Protein AF-G4YY29-F1 (afdb_monomer_lite)

Foldseek 3Di:
DDDDDDDDPPPDDPCLQQDKWKFWKKKFFQVCVVVVVVCLVVPADDCLVVVNQFADQKDADPVDNRMIMGGRGTDDPPPPDPPDDDPVRVVCCVVGVIDIDMAIAGPHHNQDPVSQVVRCVRGNTDDDPCVVVSNPDPPQDPVNVVLVVVQVVVFVVQQVVQVVVCVVPPAPGRKDFDADPVPSHTPFMLDDPPVCCVVCVVVVVCHRVNSRVVSNVVVVVVVVVVVVVVVVVVVD

Organism: Phytophthora sojae (strain P6497) (NCBI:txid1094619)

pLDDT: mean 80.77, std 14.1, range [38.72, 95.75]

Structure (mmCIF, N/CA/C/O backbone):
data_AF-G4YY29-F1
#
_entry.id   AF-G4YY29-F1
#
loop_
_atom_site.group_PDB
_atom_site.id
_atom_site.type_symbol
_atom_site.label_atom_id
_atom_site.label_alt_id
_atom_site.label_comp_id
_atom_site.label_asym_id
_atom_site.label_entity_id
_atom_site.label_seq_id
_atom_site.pdbx_PDB_ins_code
_atom_site.Cartn_x
_atom_site.Cartn_y
_atom_site.Cartn_z
_atom_site.occupancy
_atom_site.B_iso_or_equiv
_atom_site.auth_seq_id
_atom_site.auth_comp_id
_atom_site.auth_asym_id
_atom_site.auth_atom_id
_atom_site.pdbx_PDB_model_num
ATOM 1 N N . MET A 1 1 ? 29.258 0.927 -17.916 1.00 57.09 1 MET A N 1
ATOM 2 C CA . MET A 1 1 ? 28.002 1.604 -17.550 1.00 57.09 1 MET A CA 1
ATOM 3 C C . MET A 1 1 ? 28.119 1.935 -16.079 1.00 57.09 1 MET A C 1
ATOM 5 O O . MET A 1 1 ? 28.263 1.011 -15.290 1.00 57.09 1 MET A O 1
ATOM 9 N N . GLU A 1 2 ? 28.206 3.215 -15.745 1.00 60.50 2 GLU A N 1
ATOM 10 C CA . GLU A 1 2 ? 28.201 3.683 -14.359 1.00 60.50 2 GLU A CA 1
ATOM 11 C C . GLU A 1 2 ? 26.740 3.947 -13.986 1.00 60.50 2 GLU A C 1
ATOM 13 O O . GLU A 1 2 ? 26.031 4.618 -14.738 1.00 60.50 2 GLU A O 1
ATOM 18 N N . LEU A 1 3 ? 26.256 3.324 -12.910 1.00 55.25 3 LEU A N 1
ATOM 19 C CA . LEU A 1 3 ? 24.894 3.540 -12.432 1.00 55.25 3 LEU A CA 1
ATOM 20 C C . LEU A 1 3 ? 24.889 4.842 -11.638 1.00 55.25 3 LEU A C 1
ATOM 22 O O . LEU A 1 3 ? 25.489 4.913 -10.570 1.00 55.25 3 LEU A O 1
ATOM 26 N N . VAL A 1 4 ? 24.231 5.862 -12.177 1.00 68.44 4 VAL A N 1
ATOM 27 C CA . VAL A 1 4 ? 23.980 7.106 -11.453 1.00 68.44 4 VAL A CA 1
ATOM 28 C C . VAL A 1 4 ? 22.597 6.997 -10.835 1.00 68.44 4 VAL A C 1
ATOM 30 O O . VAL A 1 4 ? 21.606 6.826 -11.546 1.00 68.44 4 VAL A O 1
ATOM 33 N N . GLU A 1 5 ? 22.537 7.064 -9.511 1.00 61.50 5 GLU A N 1
ATOM 34 C CA . GLU A 1 5 ? 21.276 7.140 -8.788 1.00 61.50 5 GLU A CA 1
ATOM 35 C C . GLU A 1 5 ? 20.600 8.481 -9.097 1.00 61.50 5 GLU A C 1
ATOM 37 O O . GLU A 1 5 ? 21.155 9.551 -8.844 1.00 61.50 5 GLU A O 1
ATOM 42 N N . VAL A 1 6 ? 19.402 8.424 -9.678 1.00 64.56 6 VAL A N 1
ATOM 43 C CA . VAL A 1 6 ? 18.554 9.601 -9.873 1.00 64.56 6 VAL A CA 1
ATOM 44 C C . VAL A 1 6 ? 17.599 9.660 -8.689 1.00 64.56 6 VAL A C 1
ATOM 46 O O . VAL A 1 6 ? 16.556 9.011 -8.690 1.00 64.56 6 VAL A O 1
ATOM 49 N N . VAL A 1 7 ? 17.985 10.409 -7.658 1.00 55.12 7 VAL A N 1
ATOM 50 C CA . VAL A 1 7 ? 17.137 10.642 -6.485 1.00 55.12 7 VAL A CA 1
ATOM 51 C C . VAL A 1 7 ? 16.054 11.652 -6.866 1.00 55.12 7 VAL A C 1
ATOM 53 O O . VAL A 1 7 ? 16.346 12.690 -7.466 1.00 55.12 7 VAL A O 1
ATOM 56 N N . ALA A 1 8 ? 14.794 11.345 -6.551 1.00 52.31 8 ALA A N 1
ATOM 57 C CA . ALA A 1 8 ? 13.707 12.307 -6.705 1.00 52.31 8 ALA A CA 1
ATOM 58 C C . ALA A 1 8 ? 13.984 13.552 -5.835 1.00 52.31 8 ALA A C 1
ATOM 60 O O . ALA A 1 8 ? 14.551 13.409 -4.751 1.00 52.31 8 ALA A O 1
ATOM 61 N N . PRO A 1 9 ? 13.593 14.765 -6.265 1.00 51.91 9 PRO A N 1
ATOM 62 C CA . PRO A 1 9 ? 13.712 15.947 -5.419 1.00 51.91 9 PRO A CA 1
ATOM 63 C C . PRO A 1 9 ? 13.011 15.702 -4.077 1.00 51.91 9 PRO A C 1
ATOM 65 O O . PRO A 1 9 ? 11.867 15.255 -4.055 1.00 51.91 9 PRO A O 1
ATOM 68 N N . GLU A 1 10 ? 13.676 16.010 -2.961 1.00 54.38 10 GLU A N 1
ATOM 69 C CA . GLU A 1 10 ? 13.134 15.840 -1.600 1.00 54.38 10 GLU A CA 1
ATOM 70 C C . GLU A 1 10 ? 11.946 16.770 -1.276 1.00 54.38 10 GLU A C 1
ATOM 72 O O . GLU A 1 10 ? 11.431 16.759 -0.156 1.00 54.38 10 GLU A O 1
ATOM 77 N N . GLU A 1 11 ? 11.488 17.582 -2.231 1.00 55.69 11 GLU A N 1
ATOM 78 C CA . GLU A 1 11 ? 10.296 18.412 -2.086 1.00 55.69 11 GLU A CA 1
ATOM 79 C C . GLU A 1 11 ? 9.045 17.525 -2.135 1.00 55.69 11 GLU A C 1
ATOM 81 O O . GLU A 1 11 ? 8.405 17.333 -3.167 1.00 55.69 11 GLU A O 1
ATOM 86 N N . PHE A 1 12 ? 8.708 16.941 -0.986 1.00 58.81 12 PHE A N 1
ATOM 87 C CA . PHE A 1 12 ? 7.431 16.271 -0.793 1.00 58.81 12 PHE A CA 1
ATOM 88 C C . PHE A 1 12 ? 6.302 17.295 -0.903 1.00 58.81 12 PHE A C 1
ATOM 90 O O . PHE A 1 12 ? 6.294 18.311 -0.207 1.00 58.81 12 PHE A O 1
ATOM 97 N N . ASP A 1 13 ? 5.325 16.985 -1.749 1.00 70.94 13 ASP A N 1
ATOM 98 C CA . ASP A 1 13 ? 4.076 17.726 -1.851 1.00 70.94 13 ASP A CA 1
ATOM 99 C C . ASP A 1 13 ? 3.394 17.816 -0.472 1.00 70.94 13 ASP A C 1
ATOM 101 O O . ASP A 1 13 ? 3.125 16.802 0.183 1.00 70.94 13 ASP A O 1
ATOM 105 N N . ALA A 1 14 ? 3.128 19.041 -0.013 1.00 72.00 14 ALA A N 1
ATOM 106 C CA . ALA A 1 14 ? 2.477 19.294 1.268 1.00 72.00 14 ALA A CA 1
ATOM 107 C C . ALA A 1 14 ? 1.081 18.651 1.335 1.00 72.00 14 ALA A C 1
ATOM 109 O O . ALA A 1 14 ? 0.669 18.195 2.404 1.00 72.00 14 ALA A O 1
ATOM 110 N N . GLU A 1 15 ? 0.380 18.546 0.202 1.00 77.88 15 GLU A N 1
ATOM 111 C CA . GLU A 1 15 ? -0.912 17.862 0.129 1.00 77.88 15 GLU A CA 1
ATOM 112 C C . GLU A 1 15 ? -0.754 16.351 0.344 1.00 77.88 15 GLU A C 1
ATOM 114 O O . GLU A 1 15 ? -1.555 15.734 1.052 1.00 77.88 15 GLU A O 1
ATOM 119 N N . ALA A 1 16 ? 0.324 15.753 -0.172 1.00 79.00 16 ALA A N 1
ATOM 120 C CA . ALA A 1 16 ? 0.621 14.338 0.029 1.00 79.00 16 ALA A CA 1
ATOM 121 C C . ALA A 1 16 ? 0.923 14.005 1.501 1.00 79.00 16 ALA A C 1
ATOM 123 O O . ALA A 1 16 ? 0.529 12.939 1.982 1.00 79.00 16 ALA A O 1
ATOM 124 N N . LEU A 1 17 ? 1.573 14.915 2.237 1.00 80.06 17 LEU A N 1
ATOM 125 C CA . LEU A 1 17 ? 1.862 14.749 3.669 1.00 80.06 17 LEU A CA 1
ATOM 126 C C . LEU A 1 17 ? 0.606 14.799 4.548 1.00 80.06 17 LEU A C 1
ATOM 128 O O . LEU A 1 17 ? 0.585 14.191 5.619 1.00 80.06 17 LEU A O 1
ATOM 132 N N . GLU A 1 18 ? -0.441 15.491 4.100 1.00 86.44 18 GLU A N 1
ATOM 133 C CA . GLU A 1 18 ? -1.722 15.591 4.806 1.00 86.44 18 GLU A CA 1
ATOM 134 C C . GLU A 1 18 ? -2.804 14.645 4.260 1.00 86.44 18 GLU A C 1
ATOM 136 O O . GLU A 1 18 ? -3.918 14.593 4.798 1.00 86.44 18 GLU A O 1
ATOM 141 N N . ALA A 1 19 ? -2.484 13.862 3.226 1.00 88.75 19 ALA A N 1
ATOM 142 C CA . ALA A 1 19 ? -3.408 12.929 2.601 1.00 88.75 19 ALA A CA 1
ATOM 143 C C . ALA A 1 19 ? -4.000 11.944 3.623 1.00 88.75 19 ALA A C 1
ATOM 145 O O . ALA A 1 19 ? -3.312 11.418 4.506 1.00 88.75 19 ALA A O 1
ATOM 146 N N . GLN A 1 20 ? -5.297 11.672 3.490 1.00 90.94 20 GLN A N 1
ATOM 147 C CA . GLN A 1 20 ? -6.005 10.699 4.318 1.00 90.94 20 GLN A CA 1
ATOM 148 C C . GLN A 1 20 ? -6.162 9.376 3.566 1.00 90.94 20 GLN A C 1
ATOM 150 O O . GLN A 1 20 ? -6.363 9.345 2.354 1.00 90.94 20 GLN A O 1
ATOM 155 N N . GLN A 1 21 ? -6.085 8.280 4.308 1.00 92.19 21 GLN A N 1
ATOM 156 C CA . GLN A 1 21 ? -6.430 6.941 3.870 1.00 92.19 21 GLN A CA 1
ATOM 157 C C . GLN A 1 21 ? -7.756 6.550 4.522 1.00 92.19 21 GLN A C 1
ATOM 159 O O . GLN A 1 21 ? -7.908 6.647 5.742 1.00 92.19 21 GLN A O 1
ATOM 164 N N . ARG A 1 22 ? -8.699 6.071 3.710 1.00 93.31 22 ARG A N 1
ATOM 165 C CA . ARG A 1 22 ? -9.958 5.517 4.203 1.00 93.31 22 ARG A CA 1
ATOM 166 C C . ARG A 1 22 ? -9.773 4.058 4.592 1.00 93.31 22 ARG A C 1
ATOM 168 O O . ARG A 1 22 ? -9.125 3.297 3.875 1.00 93.31 22 ARG A O 1
ATOM 175 N N . PHE A 1 23 ? -10.361 3.659 5.706 1.00 92.94 23 PHE A N 1
ATOM 176 C CA . PHE A 1 23 ? -10.321 2.300 6.227 1.00 92.94 23 PHE A CA 1
ATOM 177 C C . PHE A 1 23 ? -11.729 1.759 6.411 1.00 92.94 23 PHE A C 1
ATOM 179 O O . PHE A 1 23 ? -12.645 2.508 6.761 1.00 92.94 23 PHE A O 1
ATOM 186 N N . VAL A 1 24 ? -11.863 0.440 6.286 1.00 92.12 24 VAL A N 1
ATOM 187 C CA . VAL A 1 24 ? -12.949 -0.284 6.944 1.00 92.12 24 VAL A CA 1
ATOM 188 C C . VAL A 1 24 ? -12.720 -0.185 8.448 1.00 92.12 24 VAL A C 1
ATOM 190 O O . VAL A 1 24 ? -11.633 -0.494 8.952 1.00 92.12 24 VAL A O 1
ATOM 193 N N . ALA A 1 25 ? -13.741 0.271 9.161 1.00 93.44 25 ALA A N 1
ATOM 194 C CA . ALA A 1 25 ? -13.726 0.454 10.597 1.00 93.44 25 ALA A CA 1
ATOM 195 C C . ALA A 1 25 ? -14.812 -0.390 11.264 1.00 93.44 25 ALA A C 1
ATOM 197 O O . ALA A 1 25 ? -15.865 -0.656 10.690 1.00 93.44 25 ALA A O 1
ATOM 198 N N . LEU A 1 26 ? -14.542 -0.809 12.495 1.00 94.12 26 LEU A N 1
ATOM 199 C CA . LEU A 1 26 ? -15.476 -1.560 13.317 1.00 94.12 26 LEU A CA 1
ATOM 200 C C . LEU A 1 26 ? -15.827 -0.740 14.555 1.00 94.12 26 LEU A C 1
ATOM 202 O O . LEU A 1 26 ? -14.954 -0.464 15.381 1.00 94.12 26 LEU A O 1
ATOM 206 N N . GLU A 1 27 ? -17.096 -0.377 14.699 1.00 94.81 27 GLU A N 1
ATOM 207 C CA . GLU A 1 27 ? -17.640 0.277 15.887 1.00 94.81 27 GLU A CA 1
ATOM 208 C C . GLU A 1 27 ? -18.261 -0.758 16.815 1.00 94.81 27 GLU A C 1
ATOM 210 O O . GLU A 1 27 ? -19.152 -1.493 16.409 1.00 94.81 27 GLU A O 1
ATOM 215 N N . PHE A 1 28 ? -17.815 -0.834 18.067 1.00 95.19 28 PHE A N 1
ATOM 216 C CA . PHE A 1 28 ? -18.272 -1.884 18.979 1.00 95.19 28 PHE A CA 1
ATOM 217 C C . PHE A 1 28 ? -18.241 -1.458 20.454 1.00 95.19 28 PHE A C 1
ATOM 219 O O . PHE A 1 28 ? -17.488 -0.556 20.841 1.00 95.19 28 PHE A O 1
ATOM 226 N N . PRO A 1 29 ? -19.023 -2.115 21.331 1.00 95.19 29 PRO A N 1
ATOM 227 C CA . PRO A 1 29 ? -19.007 -1.843 22.763 1.00 95.19 29 PRO A CA 1
ATOM 228 C C . PRO A 1 29 ? -17.630 -2.081 23.400 1.00 95.19 29 PRO A C 1
ATOM 230 O O . PRO A 1 29 ? -17.025 -3.141 23.248 1.00 95.19 29 PRO A O 1
ATOM 233 N N . ALA A 1 30 ? -17.168 -1.147 24.234 1.00 93.38 30 ALA A N 1
ATOM 234 C CA . ALA A 1 30 ? -15.830 -1.153 24.830 1.00 93.38 30 ALA A CA 1
ATOM 235 C C . ALA A 1 30 ? -15.487 -2.428 25.625 1.00 93.38 30 ALA A C 1
ATOM 237 O O . ALA A 1 30 ? -14.316 -2.788 25.743 1.00 93.38 30 ALA A O 1
ATOM 238 N N . ARG A 1 31 ? -16.502 -3.157 26.117 1.00 92.88 31 ARG A N 1
ATOM 239 C CA . ARG A 1 31 ? -16.347 -4.468 26.773 1.00 92.88 31 ARG A CA 1
ATOM 240 C C . ARG A 1 31 ? -15.682 -5.527 25.884 1.00 92.88 31 ARG A C 1
ATOM 242 O O . ARG A 1 31 ? -15.088 -6.465 26.407 1.00 92.88 31 ARG A O 1
ATOM 249 N N . PHE A 1 32 ? -15.764 -5.378 24.563 1.00 92.56 32 PHE A N 1
ATOM 250 C CA . PHE A 1 32 ? -15.158 -6.293 23.598 1.00 92.56 32 PHE A CA 1
ATOM 251 C C . PHE A 1 32 ? -13.743 -5.883 23.167 1.00 92.56 32 PHE A C 1
ATOM 253 O O . PHE A 1 32 ? -13.115 -6.644 22.439 1.00 92.56 32 PHE A O 1
ATOM 260 N N . GLY A 1 33 ? -13.193 -4.762 23.6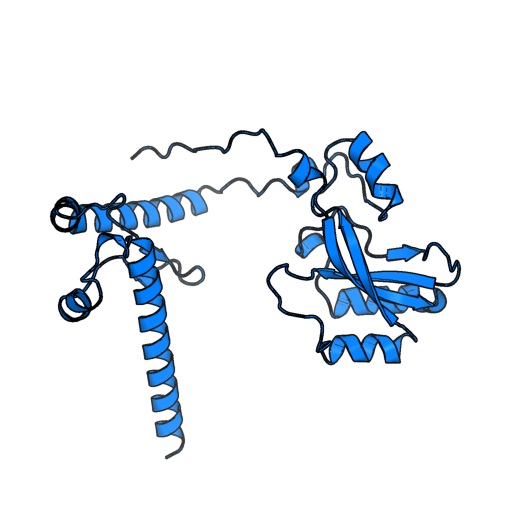61 1.00 92.19 33 GLY A N 1
ATOM 261 C CA . GLY A 1 33 ? -11.884 -4.213 23.262 1.00 92.19 33 GLY A CA 1
ATOM 262 C C . GLY A 1 33 ? -10.773 -5.249 23.111 1.00 92.19 33 GLY A C 1
ATOM 263 O O . GLY A 1 33 ? -10.219 -5.413 22.026 1.00 92.19 33 GLY A O 1
ATOM 264 N N . SER A 1 34 ? -10.484 -6.002 24.173 1.00 92.50 34 SER A N 1
ATOM 265 C CA . SER A 1 34 ? -9.414 -7.007 24.146 1.00 92.50 34 SER A CA 1
ATOM 266 C C . SER A 1 34 ? -9.713 -8.184 23.212 1.00 92.50 34 SER A C 1
ATOM 268 O O . SER A 1 34 ? -8.791 -8.737 22.617 1.00 92.50 34 SER A O 1
ATOM 270 N N . LYS A 1 35 ? -10.988 -8.576 23.069 1.00 93.44 35 LYS A N 1
ATOM 271 C CA . LYS A 1 35 ? -11.393 -9.675 22.179 1.00 93.44 35 LYS A CA 1
ATOM 272 C C . LYS A 1 35 ? -11.268 -9.271 20.712 1.00 93.44 35 LYS A C 1
ATOM 274 O O . LYS A 1 35 ? -10.696 -10.032 19.940 1.00 93.44 35 LYS A O 1
ATOM 279 N N . VAL A 1 36 ? -11.728 -8.067 20.367 1.00 93.19 36 VAL A N 1
ATOM 280 C CA . VAL A 1 36 ? -11.597 -7.504 19.018 1.00 93.19 36 VAL A CA 1
ATOM 281 C C . VAL A 1 36 ? -10.127 -7.365 18.653 1.00 93.19 36 VAL A C 1
ATOM 283 O O . VAL A 1 36 ? -9.722 -7.884 17.625 1.00 93.19 36 VAL A O 1
ATOM 286 N N . MET A 1 37 ? -9.295 -6.769 19.512 1.00 93.25 37 MET A N 1
ATOM 287 C CA . MET A 1 37 ? -7.859 -6.641 19.226 1.00 93.25 37 MET A CA 1
ATOM 288 C C . MET A 1 37 ? -7.183 -7.999 19.010 1.00 93.25 37 MET A C 1
ATOM 290 O O . MET A 1 37 ? -6.407 -8.144 18.072 1.00 93.25 37 MET A O 1
ATOM 294 N N . LYS A 1 38 ? -7.506 -9.008 19.831 1.00 93.38 38 LYS A N 1
ATOM 295 C CA . LYS A 1 38 ? -6.963 -10.363 19.663 1.00 93.38 38 LYS A CA 1
ATOM 296 C C . LYS A 1 38 ? -7.382 -10.988 18.330 1.00 93.38 38 LYS A C 1
ATOM 298 O O . LYS A 1 38 ? -6.552 -11.605 17.676 1.00 93.38 38 LYS A O 1
ATOM 303 N N . HIS A 1 39 ? -8.647 -10.837 17.945 1.00 92.50 39 HIS A N 1
ATOM 304 C CA . HIS A 1 39 ? -9.156 -11.362 16.682 1.00 92.50 39 HIS A CA 1
ATOM 305 C C . HIS A 1 39 ? -8.541 -10.627 15.486 1.00 92.50 39 HIS A C 1
ATOM 307 O O . HIS A 1 39 ? -8.009 -11.254 14.580 1.00 92.50 39 HIS A O 1
ATOM 313 N N . LEU A 1 40 ? -8.498 -9.296 15.539 1.00 91.19 40 LEU A N 1
ATOM 314 C CA . LEU A 1 40 ? -7.903 -8.463 14.503 1.00 91.19 40 LEU A CA 1
ATOM 315 C C . LEU A 1 40 ? -6.403 -8.725 14.301 1.00 91.19 40 LEU A C 1
ATOM 317 O O . LEU A 1 40 ? -5.908 -8.577 13.193 1.00 91.19 40 LEU A O 1
ATOM 321 N N . SER A 1 41 ? -5.665 -9.091 15.348 1.00 90.00 41 SER A N 1
ATOM 322 C CA . SER A 1 41 ? -4.259 -9.501 15.227 1.00 90.00 41 SER A CA 1
ATOM 323 C C . SER A 1 41 ? -4.072 -10.918 14.677 1.00 90.00 41 SER A C 1
ATOM 325 O O . SER A 1 41 ? -2.982 -11.227 14.216 1.00 90.00 41 SER A O 1
ATOM 327 N N . ALA A 1 42 ? -5.086 -11.783 14.766 1.00 89.38 42 ALA A N 1
ATOM 328 C CA . ALA A 1 42 ? -5.014 -13.165 14.288 1.00 89.38 42 ALA A CA 1
ATOM 329 C C . ALA A 1 42 ? -5.524 -13.322 12.847 1.00 89.38 42 ALA A C 1
ATOM 331 O O . ALA A 1 42 ? -5.004 -14.153 12.111 1.00 89.38 42 ALA A O 1
ATOM 332 N N . SER A 1 43 ? -6.535 -12.539 12.468 1.00 87.88 43 SER A N 1
ATOM 333 C CA . SER A 1 43 ? -7.247 -12.677 11.192 1.00 87.88 43 SER A CA 1
ATOM 334 C C . SER A 1 43 ? -6.921 -11.586 10.172 1.00 87.88 43 SER A C 1
ATOM 336 O O . SER A 1 43 ? -7.245 -11.744 9.005 1.00 87.88 43 SER A O 1
ATOM 338 N N . PHE A 1 44 ? -6.276 -10.488 10.577 1.00 87.75 44 PHE A N 1
ATOM 339 C CA . PHE A 1 44 ? -5.957 -9.377 9.678 1.00 87.75 44 PHE A CA 1
ATOM 340 C C . PHE A 1 44 ? -4.497 -8.962 9.824 1.00 87.75 44 PHE A C 1
ATOM 342 O O . PHE A 1 44 ? -3.933 -9.010 10.921 1.00 87.75 44 PHE A O 1
ATOM 349 N N . GLN A 1 45 ? -3.912 -8.479 8.726 1.00 86.69 45 GLN A N 1
ATOM 350 C CA . GLN A 1 45 ? -2.546 -7.964 8.735 1.00 86.69 45 GLN A CA 1
ATOM 351 C C . GLN A 1 45 ? -2.388 -6.803 9.739 1.00 86.69 45 GLN A C 1
ATOM 353 O O . GLN A 1 45 ? -3.286 -5.957 9.874 1.00 86.69 45 GLN A O 1
ATOM 358 N N . PRO A 1 46 ? -1.264 -6.741 10.473 1.00 88.19 46 PRO A N 1
ATOM 359 C CA . PRO A 1 46 ? -0.928 -5.601 11.314 1.00 88.19 46 PRO A CA 1
ATOM 360 C C . PRO A 1 46 ? -0.845 -4.297 10.513 1.00 88.19 46 PRO A C 1
ATOM 362 O O . PRO A 1 46 ? -0.345 -4.269 9.392 1.00 88.19 46 PRO A O 1
ATOM 365 N N . LEU A 1 47 ? -1.237 -3.177 11.131 1.00 88.88 47 LEU A N 1
ATOM 366 C CA . LEU A 1 47 ? -1.110 -1.853 10.505 1.00 88.88 47 LEU A CA 1
ATOM 367 C C . LEU A 1 47 ? 0.338 -1.522 10.123 1.00 88.88 47 LEU A C 1
ATOM 369 O O . LEU A 1 47 ? 0.556 -0.823 9.145 1.00 88.88 47 LEU A O 1
ATOM 373 N N . THR A 1 48 ? 1.319 -2.041 10.861 1.00 87.06 48 THR A N 1
ATOM 374 C CA . THR A 1 48 ? 2.746 -1.878 10.560 1.00 87.06 48 THR A CA 1
ATOM 375 C C . THR A 1 48 ? 3.139 -2.518 9.231 1.00 87.06 48 THR A C 1
ATOM 377 O O . THR A 1 48 ? 3.855 -1.893 8.461 1.00 87.06 48 THR A O 1
ATOM 380 N N . GLU A 1 49 ? 2.642 -3.722 8.938 1.00 84.44 49 GLU A N 1
ATOM 381 C CA . GLU A 1 49 ? 2.917 -4.431 7.676 1.00 84.44 49 GLU A CA 1
ATOM 382 C C . GLU A 1 49 ? 2.193 -3.785 6.491 1.00 84.44 49 GLU A C 1
ATOM 384 O O . GLU A 1 49 ? 2.681 -3.815 5.369 1.00 84.44 49 GLU A O 1
ATOM 389 N N . LEU A 1 50 ? 1.064 -3.128 6.760 1.00 84.19 50 LEU A N 1
ATOM 390 C CA . LEU A 1 50 ? 0.316 -2.341 5.780 1.00 84.19 50 LEU A CA 1
ATOM 391 C C . LEU A 1 50 ? 0.899 -0.930 5.554 1.00 84.19 50 LEU A C 1
ATOM 393 O O . LEU A 1 50 ? 0.313 -0.149 4.810 1.00 84.19 50 LEU A O 1
ATOM 397 N N . GLY A 1 51 ? 2.013 -0.572 6.205 1.00 86.50 51 GLY A N 1
ATOM 398 C CA . GLY A 1 51 ? 2.660 0.741 6.061 1.00 86.50 51 GLY A CA 1
ATOM 399 C C . GLY A 1 51 ? 2.080 1.862 6.937 1.00 86.50 51 GLY A C 1
ATOM 400 O O . GLY A 1 51 ? 2.440 3.024 6.775 1.00 86.50 51 GLY A O 1
ATOM 401 N N . PHE A 1 52 ? 1.218 1.538 7.902 1.00 89.88 52 PHE A N 1
ATOM 402 C CA . PHE A 1 52 ? 0.539 2.482 8.801 1.00 89.88 52 PHE A CA 1
ATOM 403 C C . PHE A 1 52 ? 1.004 2.362 10.262 1.00 89.88 52 PHE A C 1
ATOM 405 O O . PHE A 1 52 ? 0.202 2.420 11.199 1.00 89.88 52 PHE A O 1
ATOM 412 N N . ALA A 1 53 ? 2.310 2.190 10.484 1.00 88.12 53 ALA A N 1
ATOM 413 C CA . ALA A 1 53 ? 2.900 2.022 11.817 1.00 88.12 53 ALA A CA 1
ATOM 414 C C . ALA A 1 53 ? 2.646 3.210 12.773 1.00 88.12 53 ALA A C 1
ATOM 416 O O . ALA A 1 53 ? 2.660 3.050 13.993 1.00 88.12 53 ALA A O 1
ATOM 417 N N . HIS A 1 54 ? 2.383 4.402 12.231 1.00 89.19 54 HIS A N 1
ATOM 418 C CA . HIS A 1 54 ? 2.060 5.617 12.983 1.00 89.19 54 HIS A CA 1
ATOM 419 C C . HIS A 1 54 ? 0.618 5.659 13.499 1.00 89.19 54 HIS A C 1
ATOM 421 O O . HIS A 1 54 ? 0.290 6.547 14.286 1.00 89.19 54 HIS A O 1
ATOM 427 N N . LEU A 1 55 ? -0.262 4.745 13.082 1.00 92.50 55 LEU A N 1
ATOM 428 C CA . LEU A 1 55 ? -1.661 4.721 13.505 1.00 92.50 55 LEU A CA 1
ATOM 429 C C . LEU A 1 55 ? -1.860 3.772 14.690 1.00 92.50 55 LEU A C 1
ATOM 431 O O . LEU A 1 55 ? -1.486 2.600 14.653 1.00 92.50 55 LEU A O 1
ATOM 435 N N . LYS A 1 56 ? -2.552 4.230 15.740 1.00 93.44 56 LYS A N 1
ATOM 436 C CA . LYS A 1 56 ? -3.102 3.296 16.732 1.00 93.44 56 LYS A CA 1
ATOM 437 C C . LYS A 1 56 ? -4.321 2.612 16.135 1.00 93.44 56 LYS A C 1
ATOM 439 O O . LYS A 1 56 ? -5.212 3.277 15.627 1.00 93.44 56 LYS A O 1
ATOM 444 N N . ARG A 1 57 ? -4.428 1.292 16.277 1.00 94.06 57 ARG A N 1
ATOM 445 C CA . ARG A 1 57 ? -5.554 0.538 15.703 1.00 94.06 57 ARG A CA 1
ATOM 446 C C . ARG A 1 57 ? -6.918 0.898 16.294 1.00 94.06 57 ARG A C 1
ATOM 448 O O . ARG A 1 57 ? -7.928 0.657 15.652 1.00 94.06 57 ARG A O 1
ATOM 455 N N . LEU A 1 58 ? -6.951 1.465 17.500 1.00 94.19 58 LEU A N 1
ATOM 456 C CA . LEU A 1 58 ? -8.159 1.656 18.298 1.00 94.19 58 LEU A CA 1
ATOM 457 C C . LEU A 1 58 ? -8.323 3.120 18.733 1.00 94.19 58 LEU A C 1
ATOM 459 O O . LEU A 1 58 ? -7.383 3.735 19.244 1.00 94.19 58 LEU A O 1
ATOM 463 N N . LYS A 1 59 ? -9.547 3.637 18.627 1.00 93.69 59 LYS A N 1
ATOM 464 C CA . LYS A 1 59 ? -9.967 4.963 19.096 1.00 93.69 59 LYS A CA 1
ATOM 465 C C . LYS A 1 59 ? -11.253 4.849 19.926 1.00 93.69 59 LYS A C 1
ATOM 467 O O . LYS A 1 59 ? -12.047 3.933 19.743 1.00 93.69 59 LYS A O 1
ATOM 472 N N . LYS A 1 60 ? -11.482 5.788 20.849 1.00 92.88 60 LYS A N 1
ATOM 473 C CA . LYS A 1 60 ? -12.792 5.960 21.503 1.00 92.88 60 LYS A CA 1
ATOM 474 C C . LYS A 1 60 ? -13.756 6.693 20.573 1.00 92.88 60 LYS A C 1
ATOM 476 O O . LYS A 1 60 ? -13.367 7.688 19.962 1.00 92.88 60 LYS A O 1
ATOM 481 N N . HIS A 1 61 ? -15.004 6.242 20.502 1.00 90.62 61 HIS A N 1
ATOM 482 C CA . HIS A 1 61 ? -16.029 6.959 19.751 1.00 90.62 61 HIS A CA 1
ATOM 483 C C . HIS A 1 61 ? -16.264 8.344 20.379 1.00 90.62 61 HIS A C 1
ATOM 485 O O . HIS A 1 61 ? -16.360 8.458 21.602 1.00 90.62 61 HIS A O 1
ATOM 491 N N . ALA A 1 62 ? -16.345 9.395 19.557 1.00 86.06 62 ALA A N 1
ATOM 492 C CA . ALA A 1 62 ? -16.415 10.778 20.042 1.00 86.06 62 ALA A CA 1
ATOM 493 C C . ALA A 1 62 ? -17.696 11.048 20.849 1.00 86.06 62 ALA A C 1
ATOM 495 O O . ALA A 1 62 ? -17.652 11.651 21.916 1.00 86.06 62 ALA A O 1
ATOM 496 N N . GLU A 1 63 ? -18.825 10.537 20.361 1.00 87.56 63 GLU A N 1
ATOM 497 C CA . GLU A 1 63 ? -20.150 10.784 20.944 1.00 87.56 63 GLU A CA 1
ATOM 498 C C . GLU A 1 63 ? -20.588 9.703 21.946 1.00 87.56 63 GLU A C 1
ATOM 500 O O . GLU A 1 63 ? -21.541 9.889 22.697 1.00 87.56 63 GLU A O 1
ATOM 505 N N . SER A 1 64 ? -19.894 8.558 21.976 1.00 88.81 64 SER A N 1
ATOM 506 C CA . SER A 1 64 ? -20.324 7.363 22.713 1.00 88.81 64 SER A CA 1
ATOM 507 C C . SER A 1 64 ? -19.178 6.810 23.563 1.00 88.81 64 SER A C 1
ATOM 509 O O . SER A 1 64 ? -18.393 5.989 23.091 1.00 88.81 64 SER A O 1
ATOM 511 N N . PRO A 1 65 ? -19.071 7.191 24.848 1.00 84.00 65 PRO A N 1
ATOM 512 C CA . PRO A 1 65 ? -17.912 6.850 25.679 1.00 84.00 65 PRO A CA 1
ATOM 513 C C . PRO A 1 65 ? -17.780 5.350 25.990 1.00 84.00 65 PRO A C 1
ATOM 515 O O . PRO A 1 65 ? -16.724 4.904 26.441 1.00 84.00 65 PRO A O 1
ATOM 518 N N . LYS A 1 66 ? -18.841 4.566 25.758 1.00 91.06 66 LYS A N 1
ATOM 519 C CA . LYS A 1 66 ? -18.857 3.101 25.893 1.00 91.06 66 LYS A CA 1
ATOM 520 C C . LYS A 1 66 ? -18.590 2.370 24.575 1.00 91.06 66 LYS A C 1
ATOM 522 O O . LYS A 1 66 ? -18.686 1.147 24.560 1.00 91.06 66 LYS A O 1
ATOM 527 N N . THR A 1 67 ? -18.244 3.087 23.511 1.00 93.25 67 THR A N 1
ATOM 528 C CA . THR A 1 67 ? -18.017 2.536 22.174 1.00 93.25 67 THR A CA 1
ATOM 529 C C . THR A 1 67 ? -16.586 2.818 21.734 1.00 93.25 67 THR A C 1
ATOM 531 O O . THR A 1 67 ? -16.018 3.883 22.001 1.00 93.25 67 THR A O 1
ATOM 534 N N . LEU A 1 68 ? -15.984 1.836 21.078 1.00 95.38 68 LEU A N 1
ATOM 535 C CA . LEU A 1 68 ? -14.666 1.920 20.471 1.00 95.38 68 LEU A CA 1
ATOM 536 C C . LEU A 1 68 ? -14.796 1.780 18.958 1.00 95.38 68 LEU A C 1
ATOM 538 O O . LEU A 1 68 ? -15.732 1.153 18.475 1.00 95.38 68 LEU A O 1
ATOM 542 N N . VAL A 1 69 ? -13.837 2.357 18.244 1.00 95.75 69 VAL A N 1
ATOM 543 C CA . VAL A 1 69 ? -13.694 2.257 16.792 1.00 95.75 69 VAL A CA 1
ATOM 544 C C . VAL A 1 69 ? -12.333 1.638 16.504 1.00 95.75 69 VAL A C 1
ATOM 546 O O . VAL A 1 69 ? -11.324 2.145 17.004 1.00 95.75 69 VAL A O 1
ATOM 549 N N . ALA A 1 70 ? -12.286 0.548 15.741 1.00 95.56 70 ALA A N 1
ATOM 550 C CA . ALA A 1 70 ? -11.040 -0.096 15.326 1.00 95.56 70 ALA A CA 1
ATOM 551 C C . ALA A 1 70 ? -10.850 -0.059 13.808 1.00 95.56 70 ALA A C 1
ATOM 553 O O . ALA A 1 70 ? -11.798 -0.319 13.076 1.00 95.56 70 ALA A O 1
ATOM 554 N N . LEU A 1 71 ? -9.624 0.203 13.346 1.00 94.81 71 LEU A N 1
ATOM 555 C CA . LEU A 1 71 ? -9.251 0.060 11.934 1.00 94.81 71 LEU A CA 1
ATOM 556 C C . LEU A 1 71 ? -9.021 -1.419 11.603 1.00 94.81 71 LEU A C 1
ATOM 558 O O . LEU A 1 71 ? -8.256 -2.108 12.294 1.00 94.81 71 LEU A O 1
ATOM 562 N N . VAL A 1 72 ? -9.664 -1.891 10.536 1.00 91.94 72 VAL A N 1
ATOM 563 C CA . VAL A 1 72 ? -9.583 -3.282 10.076 1.00 91.94 72 VAL A CA 1
ATOM 564 C C . VAL A 1 72 ? -8.574 -3.397 8.937 1.00 91.94 72 VAL A C 1
ATOM 566 O O . VAL A 1 72 ? -7.513 -3.985 9.145 1.00 91.94 72 VAL A O 1
ATOM 569 N N . CYS A 1 73 ? -8.871 -2.782 7.789 1.00 89.00 73 CYS A N 1
ATOM 570 C CA . CYS A 1 73 ? -8.040 -2.781 6.583 1.00 89.00 73 CYS A CA 1
ATOM 571 C C . CYS A 1 73 ? -8.262 -1.495 5.756 1.00 89.00 73 CYS A C 1
ATOM 573 O O . CYS A 1 73 ? -9.328 -0.876 5.870 1.00 89.00 73 CYS A O 1
ATOM 575 N N . PRO A 1 74 ? -7.276 -1.049 4.956 1.00 90.50 74 PRO A N 1
ATOM 576 C CA . PRO A 1 74 ? -7.434 0.106 4.078 1.00 90.50 74 PRO A CA 1
ATOM 577 C C . PRO A 1 74 ? -8.406 -0.205 2.932 1.00 90.50 74 PRO A C 1
ATOM 579 O O . PRO A 1 74 ? -8.465 -1.329 2.439 1.00 90.50 74 PRO A O 1
ATOM 582 N N . LEU A 1 75 ? -9.155 0.806 2.498 1.00 86.06 75 LEU A N 1
ATOM 583 C CA . LEU A 1 75 ? -9.915 0.770 1.252 1.00 86.06 75 LEU A CA 1
ATOM 584 C C . LEU A 1 75 ? -9.037 1.325 0.128 1.00 86.06 75 LEU A C 1
ATOM 586 O O . LEU A 1 75 ? -8.612 2.481 0.177 1.00 86.06 75 LEU A O 1
ATOM 590 N N . ASN A 1 76 ? -8.748 0.504 -0.878 1.00 74.44 76 ASN A N 1
ATOM 591 C CA . ASN A 1 76 ? -8.001 0.957 -2.048 1.00 74.44 76 ASN A CA 1
ATOM 592 C C . ASN A 1 76 ? -8.882 1.901 -2.875 1.00 74.44 76 ASN A C 1
ATOM 594 O O . ASN A 1 76 ? -10.048 1.602 -3.111 1.00 74.44 76 ASN A O 1
ATOM 598 N N . SER A 1 77 ? -8.319 3.025 -3.327 1.00 50.34 77 SER A N 1
ATOM 599 C CA . SER A 1 77 ? -9.042 4.042 -4.112 1.00 50.34 77 SER A CA 1
ATOM 600 C C . SER A 1 77 ? -9.622 3.505 -5.432 1.00 50.34 77 SER A C 1
ATOM 602 O O . SER A 1 77 ? -10.533 4.123 -5.973 1.00 50.34 77 SER A O 1
ATOM 604 N N . ASP A 1 78 ? -9.119 2.363 -5.912 1.00 45.50 78 ASP A N 1
ATOM 605 C CA . ASP A 1 78 ? -9.537 1.697 -7.154 1.00 45.50 78 ASP A CA 1
ATOM 606 C C . ASP A 1 78 ? -10.438 0.472 -6.918 1.00 45.50 78 ASP A C 1
ATOM 608 O O . ASP A 1 78 ? -10.894 -0.167 -7.867 1.00 45.50 78 ASP A O 1
ATOM 612 N N . ALA A 1 79 ? -10.706 0.117 -5.657 1.00 43.53 79 ALA A N 1
ATOM 613 C CA . ALA A 1 79 ? -11.676 -0.920 -5.345 1.00 43.53 79 ALA A CA 1
ATOM 614 C C . ALA A 1 79 ? -13.075 -0.309 -5.463 1.00 43.53 79 ALA A C 1
ATOM 616 O O . ALA A 1 79 ? -13.542 0.390 -4.562 1.00 43.53 79 ALA A O 1
ATOM 617 N N . HIS A 1 80 ? -13.712 -0.556 -6.610 1.00 38.72 80 HIS A N 1
ATOM 618 C CA . HIS A 1 80 ? -15.145 -0.372 -6.799 1.00 38.72 80 HIS A CA 1
ATOM 619 C C . HIS A 1 80 ? -15.907 -0.845 -5.556 1.00 38.72 80 HIS A C 1
ATOM 621 O O . HIS A 1 80 ? -15.769 -1.991 -5.146 1.00 38.72 80 HIS A O 1
ATOM 627 N N . ASP A 1 81 ? -16.678 0.082 -4.993 1.00 40.72 81 ASP A N 1
ATOM 628 C CA . ASP A 1 81 ? -17.807 -0.100 -4.091 1.00 40.72 81 ASP A CA 1
ATOM 629 C C . ASP A 1 81 ? -17.713 -1.212 -3.029 1.00 40.72 81 ASP A C 1
ATOM 631 O O . ASP A 1 81 ? -17.870 -2.403 -3.286 1.00 40.72 81 ASP A O 1
ATOM 635 N N . THR A 1 82 ? -17.641 -0.780 -1.771 1.00 46.06 82 THR A N 1
ATOM 636 C CA . THR A 1 82 ? -17.961 -1.531 -0.544 1.00 46.06 82 THR A CA 1
ATOM 637 C C . THR A 1 82 ? -19.418 -2.036 -0.482 1.00 46.06 82 THR A C 1
ATOM 639 O O . THR A 1 82 ? -20.085 -1.849 0.534 1.00 46.06 82 THR A O 1
ATOM 642 N N . THR A 1 83 ? -19.960 -2.635 -1.545 1.00 48.38 83 THR A N 1
ATOM 643 C CA . THR A 1 83 ? -21.346 -3.146 -1.547 1.00 48.38 83 THR A CA 1
ATOM 644 C C . THR A 1 83 ? -21.444 -4.606 -1.117 1.00 48.38 83 THR A C 1
ATOM 646 O O . THR A 1 83 ? -22.521 -5.031 -0.717 1.00 48.38 83 THR A O 1
ATOM 649 N N . GLU A 1 84 ? -20.343 -5.359 -1.116 1.00 49.50 84 GLU A N 1
ATOM 650 C CA . GLU A 1 84 ? -20.331 -6.733 -0.603 1.00 49.50 84 GLU A CA 1
ATOM 651 C C . GLU A 1 84 ? -19.243 -6.868 0.468 1.00 49.50 84 GLU A C 1
ATOM 653 O O . GLU A 1 84 ? -18.066 -7.063 0.147 1.00 49.50 84 GLU A O 1
ATOM 658 N N . PRO A 1 85 ? -19.586 -6.681 1.758 1.00 58.78 85 PRO A N 1
ATOM 659 C CA . PRO A 1 85 ? -18.665 -7.025 2.826 1.00 58.78 85 PRO A CA 1
ATOM 660 C C . PRO A 1 85 ? -18.316 -8.513 2.705 1.00 58.78 85 PRO A C 1
ATOM 662 O O . PRO A 1 85 ? -19.197 -9.360 2.603 1.00 58.78 85 PRO A O 1
ATOM 665 N N . SER A 1 86 ? -17.017 -8.828 2.695 1.00 69.25 86 SER A N 1
ATOM 666 C CA . SER A 1 86 ? -16.534 -10.212 2.793 1.00 69.25 86 SER A CA 1
ATOM 667 C C . SER A 1 86 ? -17.243 -10.922 3.953 1.00 69.25 86 SER A C 1
ATOM 669 O O . SER A 1 86 ? -17.467 -10.296 4.992 1.00 69.25 86 SER A O 1
ATOM 671 N N . GLU A 1 87 ? -17.548 -12.217 3.818 1.00 73.50 87 GLU A N 1
ATOM 672 C CA . GLU A 1 87 ? -18.186 -13.022 4.876 1.00 73.50 87 GLU A CA 1
ATOM 673 C C . GLU A 1 87 ? -17.474 -12.861 6.234 1.00 73.50 87 GLU A C 1
ATOM 675 O O . GLU A 1 87 ? -18.105 -12.885 7.291 1.00 73.50 87 GLU A O 1
ATOM 680 N N . GLU A 1 88 ? -16.158 -12.636 6.223 1.00 77.50 88 GLU A N 1
ATOM 681 C CA . GLU A 1 88 ? -15.365 -12.365 7.425 1.00 77.50 88 GLU A CA 1
ATOM 682 C C . GLU A 1 88 ? -15.741 -11.046 8.117 1.00 77.50 88 GLU A C 1
ATOM 684 O O . GLU A 1 88 ? -15.754 -10.983 9.346 1.00 77.50 88 GLU A O 1
ATOM 689 N N . LEU A 1 89 ? -16.069 -9.992 7.361 1.00 80.81 89 LEU A N 1
ATOM 690 C CA . LEU A 1 89 ? -16.480 -8.695 7.906 1.00 80.81 89 LEU A CA 1
ATOM 691 C C . LEU A 1 89 ? -17.880 -8.771 8.526 1.00 80.81 89 LEU A C 1
ATOM 693 O O . LEU A 1 89 ? -18.082 -8.247 9.621 1.00 80.81 89 LEU A O 1
ATOM 697 N N . GLU A 1 90 ? -18.823 -9.466 7.887 1.00 81.62 90 GLU A N 1
ATOM 698 C CA . GLU A 1 90 ? -20.176 -9.673 8.431 1.00 81.62 90 GLU A CA 1
ATOM 699 C C . GLU A 1 90 ? -20.149 -10.494 9.733 1.00 81.62 90 GLU A C 1
ATOM 701 O O . GLU A 1 90 ? -20.882 -10.223 10.694 1.00 81.62 90 GLU A O 1
ATOM 706 N N . GLN A 1 91 ? -19.239 -11.471 9.822 1.00 84.56 91 GLN A N 1
ATOM 707 C CA . GLN A 1 91 ? -19.025 -12.238 11.049 1.00 84.56 91 GLN A CA 1
ATOM 708 C C . GLN A 1 91 ? -18.584 -11.341 12.218 1.00 84.56 91 GLN A C 1
ATOM 710 O O . GLN A 1 91 ? -18.977 -11.601 13.360 1.00 84.56 91 GLN A O 1
ATOM 715 N N . LEU A 1 92 ? -17.819 -10.268 11.970 1.00 85.31 92 LEU A N 1
ATOM 716 C CA . LEU A 1 92 ? -17.394 -9.334 13.023 1.00 85.31 92 LEU A CA 1
ATOM 717 C C . LEU A 1 92 ? -18.578 -8.608 13.670 1.00 85.31 92 LEU A C 1
ATOM 719 O O . LEU A 1 92 ? -18.583 -8.439 14.893 1.00 85.31 92 LEU A O 1
ATOM 723 N N . GLU A 1 93 ? -19.577 -8.202 12.882 1.00 87.38 93 GLU A N 1
ATOM 724 C CA . GLU A 1 93 ? -20.779 -7.528 13.392 1.00 87.38 93 GLU A CA 1
ATOM 725 C C . GLU A 1 93 ? -21.534 -8.427 14.372 1.00 87.38 93 GLU A C 1
ATOM 727 O O . GLU A 1 93 ? -21.860 -8.016 15.490 1.00 87.38 93 GLU A O 1
ATOM 732 N N . THR A 1 94 ? -21.709 -9.694 13.994 1.00 87.69 94 THR A N 1
ATOM 733 C CA . THR A 1 94 ? -22.417 -10.685 14.812 1.00 87.69 94 THR A CA 1
ATOM 734 C C . THR A 1 94 ? -21.620 -11.072 16.061 1.00 87.69 94 THR A C 1
ATOM 736 O O . THR A 1 94 ? -22.176 -11.150 17.157 1.00 87.69 94 THR A O 1
ATOM 739 N N . MET A 1 95 ? -20.308 -11.300 15.932 1.00 88.38 95 MET A N 1
ATOM 740 C CA . MET A 1 95 ? -19.462 -11.757 17.042 1.00 88.38 95 MET A CA 1
ATOM 741 C C . MET A 1 95 ? -19.271 -10.707 18.142 1.00 88.38 95 MET A C 1
ATOM 743 O O . MET A 1 95 ? -19.099 -11.069 19.311 1.00 88.38 95 MET A O 1
ATOM 747 N N . PHE A 1 96 ? -19.250 -9.423 17.779 1.00 90.50 96 PHE A N 1
ATOM 748 C CA . PHE A 1 96 ? -18.863 -8.342 18.689 1.00 90.50 96 PHE A CA 1
ATOM 749 C C . PHE A 1 96 ? -19.966 -7.318 18.958 1.00 90.50 96 PHE A C 1
ATOM 751 O O . PHE A 1 96 ? -19.682 -6.299 19.591 1.00 90.50 96 PHE A O 1
ATOM 758 N N . GLU A 1 97 ? -21.202 -7.589 18.521 1.00 89.38 97 GLU A N 1
ATOM 759 C CA . GLU A 1 97 ? -22.305 -6.614 18.541 1.00 89.38 97 GLU A CA 1
ATOM 760 C C . GLU A 1 97 ? -21.850 -5.285 17.927 1.00 89.38 97 GLU A C 1
ATOM 762 O O . GLU A 1 97 ? -22.003 -4.205 18.508 1.00 89.38 97 GLU A O 1
ATOM 767 N N . ALA A 1 98 ? -21.164 -5.414 16.798 1.00 90.56 98 ALA A N 1
ATOM 768 C CA . ALA A 1 98 ? -20.440 -4.339 16.167 1.00 90.56 98 ALA A CA 1
ATOM 769 C C . ALA A 1 98 ? -21.173 -3.842 14.925 1.00 90.56 98 ALA A C 1
ATOM 771 O O . ALA A 1 98 ? -22.080 -4.494 14.414 1.00 90.56 98 ALA A O 1
ATOM 772 N N . ARG A 1 99 ? -20.754 -2.677 14.448 1.00 91.12 99 ARG A N 1
ATOM 773 C CA . ARG A 1 99 ? -21.214 -2.072 13.207 1.00 91.12 99 ARG A CA 1
ATOM 774 C C . ARG A 1 99 ? -20.011 -1.786 12.324 1.00 91.12 99 ARG A C 1
ATOM 776 O O . ARG A 1 99 ? -19.061 -1.142 12.776 1.00 91.12 99 ARG A O 1
ATOM 783 N N . LEU A 1 100 ? -20.064 -2.231 11.077 1.00 90.44 100 LEU A N 1
ATOM 784 C CA . LEU A 1 100 ? -19.096 -1.853 10.058 1.00 90.44 100 LEU A CA 1
ATOM 785 C C . LEU A 1 100 ? -19.352 -0.411 9.624 1.00 90.44 100 LEU A C 1
ATOM 787 O O . LEU A 1 100 ? -20.464 -0.020 9.263 1.00 90.44 100 LEU A O 1
ATOM 791 N N . THR A 1 101 ? -18.303 0.395 9.679 1.00 90.50 101 THR A N 1
ATOM 792 C CA . THR A 1 101 ? -18.297 1.784 9.227 1.00 90.50 101 THR A CA 1
ATOM 793 C C . THR A 1 101 ? -17.004 2.068 8.471 1.00 90.50 101 THR A C 1
ATOM 795 O O . THR A 1 101 ? -16.215 1.169 8.175 1.00 90.50 101 THR A O 1
ATOM 798 N N . THR A 1 102 ? -16.782 3.328 8.120 1.00 92.31 102 THR A N 1
ATOM 799 C CA . THR A 1 102 ? -15.528 3.781 7.523 1.00 92.31 102 THR A CA 1
ATOM 800 C C . THR A 1 102 ? -14.891 4.837 8.404 1.00 92.31 102 THR A C 1
ATOM 802 O O . THR A 1 102 ? -15.589 5.698 8.940 1.00 92.31 102 THR A O 1
ATOM 805 N N . ALA A 1 103 ? -13.567 4.810 8.511 1.00 92.44 103 ALA A N 1
ATOM 806 C CA . ALA A 1 103 ? -12.805 5.844 9.196 1.00 92.44 103 ALA A CA 1
ATOM 807 C C . ALA A 1 103 ? -11.686 6.362 8.296 1.00 92.44 103 ALA A C 1
ATOM 809 O O . ALA A 1 103 ? -10.989 5.576 7.657 1.00 92.44 103 ALA A O 1
ATOM 810 N N . ASP A 1 104 ? -11.499 7.677 8.287 1.00 93.19 104 ASP A N 1
ATOM 811 C CA . ASP A 1 104 ? -10.361 8.309 7.632 1.00 93.19 104 ASP A CA 1
ATOM 812 C C . ASP A 1 104 ? -9.241 8.518 8.663 1.00 93.19 104 ASP A C 1
ATOM 814 O O . ASP A 1 104 ? -9.474 8.985 9.785 1.00 93.19 104 ASP A O 1
ATOM 818 N N . ALA A 1 105 ? -8.020 8.145 8.288 1.00 92.81 105 ALA A N 1
ATOM 819 C CA . ALA A 1 105 ? -6.824 8.339 9.096 1.00 92.81 105 ALA A CA 1
ATOM 820 C C . ALA A 1 105 ? -5.654 8.802 8.224 1.00 92.81 105 ALA A C 1
ATOM 822 O O . ALA A 1 105 ? -5.634 8.582 7.016 1.00 92.81 105 ALA A O 1
ATOM 823 N N . LEU A 1 106 ? -4.662 9.445 8.841 1.00 92.12 106 LEU A N 1
ATOM 824 C CA . LEU A 1 106 ? -3.531 10.022 8.119 1.00 92.12 106 LEU A CA 1
ATOM 825 C C . LEU A 1 106 ? -2.764 8.932 7.355 1.00 92.12 106 LEU A C 1
ATOM 827 O O . LEU A 1 106 ? -2.364 7.932 7.952 1.00 92.12 106 LEU A O 1
ATOM 831 N N . LYS A 1 107 ? -2.549 9.133 6.051 1.00 89.81 107 LYS A N 1
ATOM 832 C CA . LYS A 1 107 ? -1.904 8.144 5.177 1.00 89.81 107 LYS A CA 1
ATOM 833 C C . LYS A 1 107 ? -0.423 7.980 5.502 1.00 89.81 107 LYS A C 1
ATOM 835 O O . LYS A 1 107 ? 0.046 6.857 5.639 1.00 89.81 107 LYS A O 1
ATOM 840 N N . LEU A 1 108 ? 0.294 9.091 5.652 1.00 87.06 108 LEU A N 1
ATOM 841 C CA . LEU A 1 108 ? 1.728 9.107 5.939 1.00 87.06 108 LEU A CA 1
ATOM 842 C C . LEU A 1 108 ? 1.999 9.452 7.402 1.00 87.06 108 LEU A C 1
ATOM 844 O O . LEU A 1 108 ? 1.229 10.162 8.045 1.00 87.06 108 LEU A O 1
ATOM 848 N N . ALA A 1 109 ? 3.108 8.966 7.947 1.00 85.81 109 ALA A N 1
ATOM 849 C CA . ALA A 1 109 ? 3.507 9.345 9.292 1.00 85.81 109 ALA A CA 1
ATOM 850 C C . ALA A 1 109 ? 3.806 10.854 9.383 1.00 85.81 109 ALA A C 1
ATOM 852 O O . ALA A 1 109 ? 4.465 11.404 8.494 1.00 85.81 109 ALA A O 1
ATOM 853 N N . PRO A 1 110 ? 3.369 11.541 10.456 1.00 84.81 110 PRO A N 1
ATOM 854 C CA . PRO A 1 110 ? 3.661 12.957 10.622 1.00 84.81 110 PRO A CA 1
ATOM 855 C C . PRO A 1 110 ? 5.162 13.153 10.860 1.00 84.81 110 PRO A C 1
ATOM 857 O O . PRO A 1 110 ? 5.706 12.650 11.842 1.00 84.81 110 PRO A O 1
ATOM 860 N N . ARG A 1 111 ? 5.818 13.914 9.979 1.00 79.94 111 ARG A N 1
ATOM 861 C CA . ARG A 1 111 ? 7.259 14.212 10.086 1.00 79.94 111 ARG A CA 1
ATOM 862 C C . ARG A 1 111 ? 7.571 15.326 11.079 1.00 79.94 111 ARG A C 1
ATOM 864 O O . ARG A 1 111 ? 8.640 15.359 11.670 1.00 79.94 111 ARG A O 1
ATOM 871 N N . THR A 1 112 ? 6.622 16.234 11.299 1.00 80.75 112 THR A N 1
ATOM 872 C CA . THR A 1 112 ? 6.781 17.331 12.256 1.00 80.75 112 THR A CA 1
ATOM 873 C C . THR A 1 112 ? 5.878 17.136 13.463 1.00 80.75 112 THR A C 1
ATOM 875 O O . THR A 1 112 ? 4.799 16.535 13.396 1.00 80.75 112 THR A O 1
ATOM 878 N N . ARG A 1 113 ? 6.303 17.704 14.593 1.00 83.38 113 ARG A N 1
ATOM 879 C CA . ARG A 1 113 ? 5.484 17.758 15.806 1.00 83.38 113 ARG A CA 1
ATOM 880 C C . ARG A 1 113 ? 4.157 18.485 15.566 1.00 83.38 113 ARG A C 1
ATOM 882 O O . ARG A 1 113 ? 3.133 18.067 16.093 1.00 83.38 113 ARG A O 1
ATOM 889 N N . GLU A 1 114 ? 4.173 19.533 14.752 1.00 85.38 114 GLU A N 1
ATOM 890 C CA . GLU A 1 114 ? 2.988 20.319 14.398 1.00 85.38 114 GLU A CA 1
ATOM 891 C C . GLU A 1 114 ? 1.955 19.469 13.644 1.00 85.38 114 GLU A C 1
ATOM 893 O O . GLU A 1 114 ? 0.779 19.451 14.018 1.00 85.38 114 GLU A O 1
ATOM 898 N N . LEU A 1 115 ? 2.394 18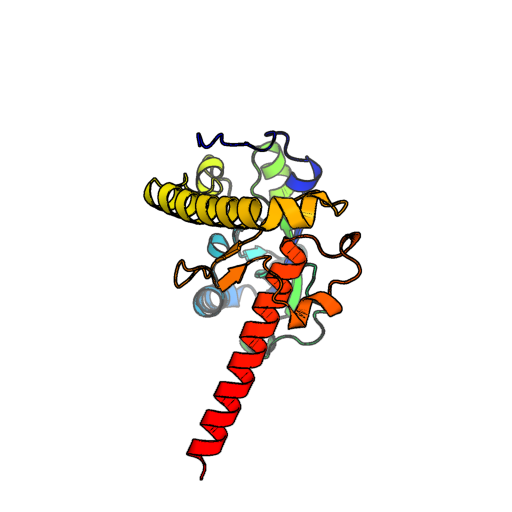.684 12.651 1.00 84.81 115 LEU A N 1
ATOM 899 C CA . LEU A 1 115 ? 1.532 17.734 11.941 1.00 84.81 115 LEU A CA 1
ATOM 900 C C . LEU A 1 115 ? 0.997 16.653 12.885 1.00 84.81 115 LEU A C 1
ATOM 902 O O . LEU A 1 115 ? -0.191 16.324 12.849 1.00 84.81 115 LEU A O 1
ATOM 906 N N . PHE A 1 116 ? 1.835 16.134 13.785 1.00 88.25 116 PHE A N 1
ATOM 907 C CA . PHE A 1 116 ? 1.386 15.167 14.784 1.00 88.25 116 PHE A CA 1
ATOM 908 C C . PHE A 1 116 ? 0.282 15.747 15.679 1.00 88.25 116 PHE A C 1
ATOM 910 O O . PHE A 1 116 ? -0.773 15.131 15.832 1.00 88.25 116 PHE A O 1
ATOM 917 N N . GLU A 1 117 ? 0.479 16.941 16.240 1.00 89.69 117 GLU A N 1
ATOM 918 C CA . GLU A 1 117 ? -0.495 17.593 17.122 1.00 89.69 117 GLU A CA 1
ATOM 919 C C . GLU A 1 117 ? -1.797 17.965 16.388 1.00 89.69 117 GLU A C 1
ATOM 921 O O . GLU A 1 117 ? -2.883 17.908 16.979 1.00 89.69 117 GLU A O 1
ATOM 926 N N . LYS A 1 118 ? -1.716 18.287 15.090 1.00 90.00 118 LYS A N 1
ATOM 927 C CA . LYS A 1 118 ? -2.874 18.527 14.216 1.00 90.00 118 LYS A CA 1
ATOM 928 C C . LYS A 1 118 ? -3.690 17.250 13.993 1.00 90.00 118 LYS A C 1
ATOM 930 O O . LYS A 1 118 ? -4.906 17.243 14.209 1.00 90.00 118 LYS A O 1
ATOM 935 N N . HIS A 1 119 ? -3.041 16.159 13.592 1.00 90.38 119 HIS A N 1
ATOM 936 C CA . HIS A 1 119 ? -3.733 14.949 13.138 1.00 90.38 119 HIS A CA 1
ATOM 937 C C . HIS A 1 119 ? -4.063 13.955 14.258 1.00 90.38 119 HIS A C 1
ATOM 939 O O . HIS A 1 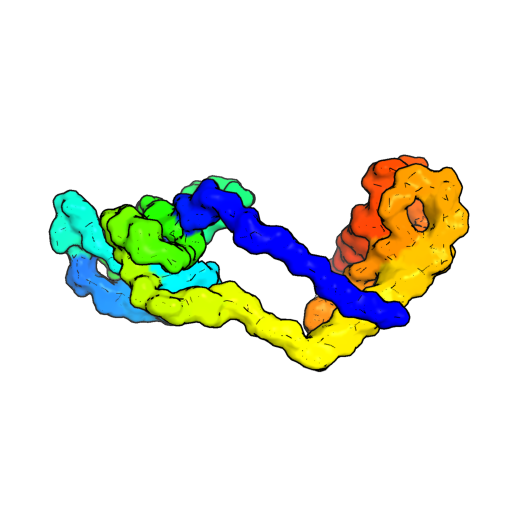119 ? -5.068 13.254 14.153 1.00 90.38 119 HIS A O 1
ATOM 945 N N . THR A 1 120 ? -3.336 13.963 15.383 1.00 90.94 120 THR A N 1
ATOM 946 C CA . THR A 1 120 ? -3.628 13.085 16.537 1.00 90.94 120 THR A CA 1
ATOM 947 C C . THR A 1 120 ? -5.006 13.345 17.168 1.00 90.94 120 THR A C 1
ATOM 949 O O . THR A 1 120 ? -5.578 12.480 17.833 1.00 90.94 120 THR A O 1
ATOM 952 N N . LYS A 1 121 ? -5.586 14.529 16.914 1.00 89.12 121 LYS A N 1
ATOM 953 C CA . LYS A 1 121 ? -6.968 14.880 17.286 1.00 89.12 121 LYS A CA 1
ATOM 954 C C . LYS A 1 121 ? -8.011 14.107 16.470 1.00 89.12 121 LYS A C 1
ATOM 956 O O . LYS A 1 121 ? -9.078 13.785 16.991 1.00 89.12 121 LYS A O 1
ATOM 961 N N . HIS A 1 122 ? -7.703 13.806 15.208 1.00 89.44 122 HIS A N 1
ATOM 962 C CA . HIS A 1 122 ? -8.595 13.103 14.286 1.00 89.44 122 HIS A CA 1
ATOM 963 C C . HIS A 1 122 ? -8.503 11.598 14.490 1.00 89.44 122 HIS A C 1
ATOM 965 O O . HIS A 1 122 ? -9.515 10.945 14.748 1.00 89.44 122 HIS A O 1
ATOM 971 N N . TRP A 1 123 ? -7.289 11.056 14.472 1.00 94.38 123 TRP A N 1
ATOM 972 C CA . TRP A 1 123 ? -7.037 9.657 14.776 1.00 94.38 123 TRP A CA 1
ATOM 973 C C . TRP A 1 123 ? -5.826 9.539 15.699 1.00 94.38 123 TRP A C 1
ATOM 975 O O . TRP A 1 123 ? -4.832 10.208 15.438 1.00 94.38 123 TRP A O 1
ATOM 985 N N . PRO A 1 124 ? -5.859 8.724 16.769 1.00 92.69 124 PRO A N 1
ATOM 986 C CA . PRO A 1 124 ? -4.729 8.622 17.679 1.00 92.69 124 PRO A CA 1
ATOM 987 C C . PRO A 1 124 ? -3.477 8.123 16.951 1.00 92.69 124 PRO A C 1
ATOM 989 O O . PRO A 1 124 ? -3.434 6.993 16.459 1.00 92.69 124 PRO A O 1
ATOM 992 N N . LEU A 1 125 ? -2.451 8.970 16.925 1.00 91.31 125 LEU A N 1
ATOM 993 C CA . LEU A 1 125 ? -1.174 8.672 16.289 1.00 91.31 125 LEU A CA 1
ATOM 994 C C . LEU A 1 125 ? -0.144 8.187 17.316 1.00 91.31 125 LEU A C 1
ATOM 996 O O . LEU A 1 125 ? -0.248 8.449 18.522 1.00 91.31 125 LEU A O 1
ATOM 1000 N N . ILE A 1 126 ? 0.868 7.484 16.828 1.00 86.75 126 ILE A N 1
ATOM 1001 C CA . ILE A 1 126 ? 2.077 7.138 17.562 1.00 86.75 126 ILE A CA 1
ATOM 1002 C C . ILE A 1 126 ? 3.191 8.034 17.023 1.00 86.75 126 ILE A C 1
ATOM 1004 O O . ILE A 1 126 ? 3.550 7.944 15.853 1.00 86.75 126 ILE A O 1
ATOM 1008 N N . PHE A 1 127 ? 3.709 8.925 17.869 1.00 75.31 127 PHE A N 1
ATOM 1009 C CA . PHE A 1 127 ? 4.883 9.723 17.531 1.00 75.31 127 PHE A CA 1
ATOM 1010 C C . PHE A 1 127 ? 6.127 8.969 17.982 1.00 75.31 127 PHE A C 1
ATOM 1012 O O . PHE A 1 127 ? 6.442 8.956 19.173 1.00 75.31 127 PHE A O 1
ATOM 1019 N N . HIS A 1 128 ? 6.827 8.334 17.050 1.00 64.06 128 HIS A N 1
ATOM 1020 C CA . HIS A 1 128 ? 8.218 7.975 17.287 1.00 64.06 128 HIS A CA 1
ATOM 1021 C C . HIS A 1 128 ? 9.080 9.058 16.637 1.00 64.06 128 HIS A C 1
ATOM 1023 O O . HIS A 1 128 ? 8.936 9.340 15.454 1.00 64.06 128 HIS A O 1
ATOM 1029 N N . ALA A 1 129 ? 9.989 9.679 17.389 1.00 52.59 129 ALA A N 1
ATOM 1030 C CA . ALA A 1 129 ? 10.980 10.576 16.785 1.00 52.59 129 ALA A CA 1
ATOM 1031 C C . ALA A 1 129 ? 11.831 9.850 15.714 1.00 52.59 129 ALA A C 1
ATOM 1033 O O . ALA A 1 129 ? 12.447 10.494 14.882 1.00 52.59 129 ALA A O 1
ATOM 1034 N N . SER A 1 130 ? 11.809 8.512 15.720 1.00 48.94 130 SER A N 1
ATOM 1035 C CA . SER A 1 130 ? 12.450 7.601 14.774 1.00 48.94 130 SER A CA 1
ATOM 1036 C C . SER A 1 130 ? 11.538 7.083 13.644 1.00 48.94 130 SER A C 1
ATOM 1038 O O . SER A 1 130 ? 11.925 6.144 12.954 1.00 48.94 130 SER A O 1
ATOM 1040 N N . VAL A 1 131 ? 10.329 7.632 13.411 1.00 50.69 131 VAL A N 1
ATOM 1041 C CA . VAL A 1 131 ? 9.520 7.195 12.240 1.00 50.69 131 VAL A CA 1
ATOM 1042 C C . VAL A 1 131 ? 10.202 7.552 10.907 1.00 50.69 131 VAL A C 1
ATOM 1044 O O . VAL A 1 131 ? 9.956 6.884 9.903 1.00 50.69 131 VAL A O 1
ATOM 1047 N N . GLU A 1 132 ? 11.123 8.522 10.901 1.00 49.78 132 GLU A N 1
ATOM 1048 C CA . GLU A 1 132 ? 12.008 8.777 9.754 1.00 49.78 132 GLU A CA 1
ATOM 1049 C C . GLU A 1 132 ? 12.836 7.533 9.373 1.00 49.78 132 GLU A C 1
ATOM 1051 O O . GLU A 1 132 ? 12.952 7.230 8.192 1.00 49.78 132 GLU A O 1
ATOM 1056 N N . GLU A 1 133 ? 13.310 6.741 10.343 1.00 45.00 133 GLU A N 1
ATOM 1057 C CA . GLU A 1 133 ? 14.066 5.502 10.079 1.00 45.00 133 GLU A CA 1
ATOM 1058 C C . GLU A 1 133 ? 13.163 4.311 9.727 1.00 45.00 133 GLU A C 1
ATOM 1060 O O . GLU A 1 133 ? 13.566 3.442 8.963 1.00 45.00 133 GLU A O 1
ATOM 10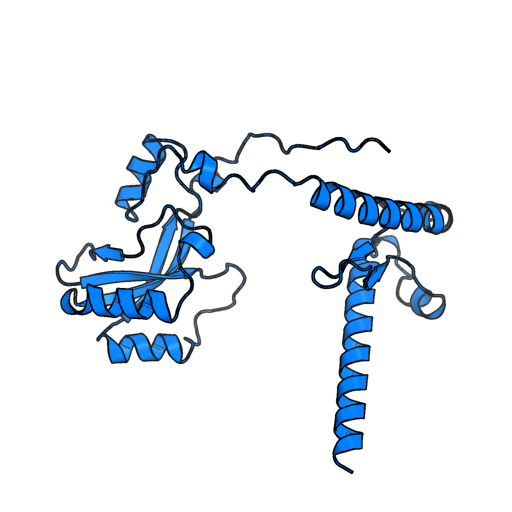65 N N . ALA A 1 134 ? 11.934 4.257 10.254 1.00 44.19 134 ALA A N 1
ATOM 1066 C CA . ALA A 1 134 ? 11.017 3.134 10.017 1.00 44.19 134 ALA A CA 1
ATOM 1067 C C . ALA A 1 134 ? 10.257 3.214 8.679 1.00 44.19 134 ALA A C 1
ATOM 1069 O O . ALA A 1 134 ? 9.642 2.234 8.264 1.00 44.19 134 ALA A O 1
ATOM 1070 N N . THR A 1 135 ? 10.256 4.384 8.032 1.00 50.97 135 THR A N 1
ATOM 1071 C CA . THR A 1 135 ? 9.643 4.604 6.707 1.00 50.97 135 THR A CA 1
ATOM 1072 C C . THR A 1 135 ? 10.668 4.784 5.595 1.00 50.97 135 THR A C 1
ATOM 1074 O O . THR A 1 135 ? 10.294 4.764 4.421 1.00 50.97 135 THR A O 1
ATOM 1077 N N . ALA A 1 136 ? 11.951 4.925 5.941 1.00 55.44 136 ALA A N 1
ATOM 1078 C CA . ALA A 1 136 ? 13.022 4.800 4.974 1.00 55.44 136 ALA A CA 1
ATOM 1079 C C . ALA A 1 136 ? 13.005 3.367 4.436 1.00 55.44 136 ALA A C 1
ATOM 1081 O O . ALA A 1 136 ? 13.114 2.401 5.196 1.00 55.44 136 ALA A O 1
ATOM 1082 N N . LEU A 1 137 ? 12.830 3.230 3.121 1.00 58.03 137 LEU A N 1
ATOM 1083 C CA . LEU A 1 137 ? 13.086 1.957 2.463 1.00 58.03 137 LEU A CA 1
ATOM 1084 C C . LEU A 1 137 ? 14.509 1.521 2.846 1.00 58.03 137 LEU A C 1
ATOM 1086 O O . LEU A 1 137 ? 15.403 2.377 2.872 1.00 58.03 137 LEU A O 1
ATOM 1090 N N . PRO A 1 138 ? 14.725 0.238 3.189 1.00 67.62 138 PRO A N 1
ATOM 1091 C CA . PRO A 1 138 ? 16.065 -0.240 3.479 1.00 67.62 138 PRO A CA 1
ATOM 1092 C C . PRO A 1 138 ? 16.989 0.125 2.310 1.00 67.62 138 PRO A C 1
ATOM 1094 O O . PRO A 1 138 ? 16.548 0.121 1.154 1.00 67.62 138 PRO A O 1
ATOM 1097 N N . PRO A 1 139 ? 18.249 0.496 2.590 1.00 76.88 139 PRO A N 1
ATOM 1098 C CA . PRO A 1 139 ? 19.184 0.828 1.531 1.00 76.88 139 PRO A CA 1
ATOM 1099 C C . PRO A 1 139 ? 19.335 -0.378 0.604 1.00 76.88 139 PRO A C 1
ATOM 1101 O O . PRO A 1 139 ? 19.443 -1.504 1.084 1.00 76.88 139 PRO A O 1
ATOM 1104 N N . ILE A 1 140 ? 19.370 -0.125 -0.707 1.00 80.50 140 ILE A N 1
ATOM 1105 C CA . ILE A 1 140 ? 19.545 -1.177 -1.712 1.00 80.50 140 ILE A CA 1
ATOM 1106 C C . ILE A 1 140 ? 20.860 -1.910 -1.421 1.00 80.50 140 ILE A C 1
ATOM 1108 O O . ILE A 1 140 ? 21.945 -1.312 -1.466 1.00 80.50 140 ILE A O 1
ATOM 1112 N N . GLU A 1 141 ? 20.763 -3.200 -1.120 1.00 87.81 141 GLU A N 1
ATOM 1113 C CA . GLU A 1 141 ? 21.908 -4.040 -0.799 1.00 87.81 141 GLU A CA 1
ATOM 1114 C C . GLU A 1 141 ? 22.742 -4.343 -2.053 1.00 87.81 141 GLU A C 1
ATOM 1116 O O . GLU A 1 141 ? 22.262 -4.290 -3.187 1.00 87.81 141 GLU A O 1
ATOM 1121 N N . ASP A 1 142 ? 24.017 -4.700 -1.881 1.00 88.00 142 ASP A N 1
ATOM 1122 C CA . ASP A 1 142 ? 24.912 -4.933 -3.026 1.00 88.00 142 ASP A CA 1
ATOM 1123 C C . ASP A 1 142 ? 24.435 -6.084 -3.924 1.00 88.00 142 ASP A C 1
ATOM 1125 O O . ASP A 1 142 ? 24.534 -6.000 -5.148 1.00 88.00 142 ASP A O 1
ATOM 1129 N N . HIS A 1 143 ? 23.820 -7.114 -3.338 1.00 88.12 143 HIS A N 1
ATOM 1130 C CA . HIS A 1 143 ? 23.235 -8.218 -4.095 1.00 88.12 143 HIS A CA 1
ATOM 1131 C C . HIS A 1 143 ? 22.018 -7.772 -4.934 1.00 88.12 143 HIS A C 1
ATOM 1133 O O . HIS A 1 143 ? 21.798 -8.274 -6.038 1.00 88.12 143 HIS A O 1
ATOM 1139 N N . GLU A 1 144 ? 21.236 -6.804 -4.444 1.00 85.94 144 GLU A N 1
ATOM 1140 C CA . GLU A 1 144 ? 20.119 -6.210 -5.183 1.00 85.94 144 GLU A CA 1
ATOM 1141 C C . GLU A 1 144 ? 20.644 -5.336 -6.323 1.00 85.94 144 GLU A C 1
ATOM 1143 O O . GLU A 1 144 ? 20.154 -5.437 -7.448 1.00 85.94 144 GLU A O 1
ATOM 1148 N N . LYS A 1 145 ? 21.711 -4.559 -6.085 1.00 87.94 145 LYS A N 1
ATOM 1149 C CA . LYS A 1 145 ? 22.392 -3.785 -7.139 1.00 87.94 145 LYS A CA 1
ATOM 1150 C C . LYS A 1 145 ? 22.922 -4.684 -8.251 1.00 87.94 145 LYS A C 1
ATOM 1152 O O . LYS A 1 145 ? 22.796 -4.336 -9.425 1.00 87.94 145 LYS A O 1
ATOM 1157 N N . GLU A 1 146 ? 23.499 -5.836 -7.913 1.00 89.69 146 GLU A N 1
ATOM 1158 C CA . GLU A 1 146 ? 23.972 -6.813 -8.899 1.00 89.69 146 GLU A CA 1
ATOM 1159 C C . GLU A 1 146 ? 22.828 -7.340 -9.774 1.00 89.69 146 GLU A C 1
ATOM 1161 O O . GLU A 1 146 ? 22.962 -7.373 -11.003 1.00 89.69 146 GLU A O 1
ATOM 1166 N N . LYS A 1 147 ? 21.679 -7.676 -9.171 1.00 89.81 147 LYS A N 1
ATOM 1167 C CA . LYS A 1 147 ? 20.468 -8.080 -9.906 1.00 89.81 147 LYS A CA 1
ATOM 1168 C C . LYS A 1 147 ? 19.928 -6.954 -10.782 1.00 89.81 147 LYS A C 1
ATOM 1170 O O . LYS A 1 147 ? 19.690 -7.159 -11.971 1.00 89.81 147 LYS A O 1
ATOM 1175 N N . MET A 1 148 ? 19.805 -5.744 -10.241 1.00 88.50 148 MET A N 1
ATOM 1176 C CA . MET A 1 148 ? 19.385 -4.564 -11.002 1.00 88.50 148 MET A CA 1
ATOM 1177 C C . MET A 1 148 ? 20.302 -4.331 -12.206 1.00 88.50 148 MET A C 1
ATOM 1179 O O . MET A 1 148 ? 19.823 -4.091 -13.313 1.00 88.50 148 MET A O 1
ATOM 1183 N N . LEU A 1 149 ? 21.618 -4.471 -12.026 1.00 91.00 149 LEU A N 1
ATOM 1184 C CA . LEU A 1 149 ? 22.591 -4.335 -13.103 1.00 91.00 149 LEU A CA 1
ATOM 1185 C C . LEU A 1 149 ? 22.471 -5.460 -14.146 1.00 91.00 149 LEU A C 1
ATOM 1187 O O . LEU A 1 149 ? 22.592 -5.175 -15.340 1.00 91.00 149 LEU A O 1
ATOM 1191 N N . LYS A 1 150 ? 22.230 -6.716 -13.733 1.00 92.88 150 LYS A N 1
ATOM 1192 C CA . LYS A 1 150 ? 21.943 -7.851 -14.640 1.00 92.88 150 LYS A CA 1
ATOM 1193 C C . LYS A 1 150 ? 20.746 -7.516 -15.534 1.00 92.88 150 LYS A C 1
ATOM 1195 O O . LYS A 1 150 ? 20.858 -7.579 -16.760 1.00 92.88 150 LYS A O 1
ATOM 1200 N N . HIS A 1 151 ? 19.637 -7.093 -14.931 1.00 92.62 151 HIS A N 1
ATOM 1201 C CA . HIS A 1 151 ? 18.389 -6.801 -15.641 1.00 92.62 151 HIS A CA 1
ATOM 1202 C C . HIS A 1 151 ? 18.498 -5.567 -16.532 1.00 92.62 151 HIS A C 1
ATOM 1204 O O . HIS A 1 151 ? 18.058 -5.596 -17.681 1.00 92.62 151 HIS A O 1
ATOM 1210 N N . LEU A 1 152 ? 19.175 -4.517 -16.063 1.00 91.56 152 LEU A N 1
ATOM 1211 C CA . LEU A 1 152 ? 19.423 -3.318 -16.858 1.00 91.56 152 LEU A CA 1
ATOM 1212 C C . LEU A 1 152 ? 20.275 -3.630 -18.093 1.00 91.56 152 LEU A C 1
ATOM 1214 O O . LEU A 1 152 ? 19.940 -3.193 -19.191 1.00 91.56 152 LEU A O 1
ATOM 1218 N N . LYS A 1 153 ? 21.339 -4.432 -17.951 1.00 92.19 153 LYS A N 1
ATOM 1219 C CA . LYS A 1 153 ? 22.151 -4.884 -19.094 1.00 92.19 153 LYS A CA 1
ATOM 1220 C C . LYS A 1 153 ? 21.318 -5.674 -20.102 1.00 92.19 153 LYS A C 1
ATOM 1222 O O . LYS A 1 153 ? 21.481 -5.473 -21.303 1.00 92.19 153 LYS A O 1
ATOM 1227 N N . SER A 1 154 ? 20.409 -6.527 -19.627 1.00 91.56 154 SER A N 1
ATOM 1228 C CA . SER A 1 154 ? 19.477 -7.248 -20.499 1.00 91.56 154 SER A CA 1
ATOM 1229 C C . SER A 1 154 ? 18.569 -6.283 -21.267 1.00 91.56 154 SER A C 1
ATOM 1231 O O . SER A 1 154 ? 18.421 -6.410 -22.481 1.00 91.56 154 SER A O 1
ATOM 1233 N N . ALA A 1 155 ? 18.003 -5.280 -20.589 1.00 91.19 155 ALA A N 1
ATOM 1234 C CA . ALA A 1 155 ? 17.153 -4.271 -21.218 1.00 91.19 155 ALA A CA 1
ATOM 1235 C C . ALA A 1 155 ? 17.906 -3.426 -22.257 1.00 91.19 155 ALA A C 1
ATOM 1237 O O . ALA A 1 155 ? 17.382 -3.187 -23.345 1.00 91.19 155 ALA A O 1
ATOM 1238 N N . VAL A 1 156 ? 19.151 -3.038 -21.962 1.00 91.06 156 VAL A N 1
ATOM 1239 C CA . VAL A 1 156 ? 20.027 -2.334 -22.910 1.00 91.06 156 VAL A CA 1
ATOM 1240 C C . VAL A 1 156 ? 20.321 -3.207 -24.126 1.00 91.06 156 VAL A C 1
ATOM 1242 O O . VAL A 1 156 ? 20.159 -2.742 -25.246 1.00 91.06 156 VAL A O 1
ATOM 1245 N N . SER A 1 157 ? 20.666 -4.482 -23.931 1.00 91.06 157 SER A N 1
ATOM 1246 C CA . SER A 1 157 ? 20.949 -5.404 -25.039 1.00 91.06 157 SER A CA 1
ATOM 1247 C C . SER A 1 157 ? 19.731 -5.640 -25.944 1.00 91.06 157 SER A C 1
ATOM 1249 O O . SER A 1 157 ? 19.866 -5.734 -27.164 1.00 91.06 157 SER A O 1
ATOM 1251 N N . VAL A 1 158 ? 18.522 -5.708 -25.378 1.00 89.69 158 VAL A N 1
ATOM 1252 C CA . VAL A 1 158 ? 17.272 -5.720 -26.161 1.00 89.69 158 VAL A CA 1
ATOM 1253 C C . VAL A 1 158 ? 17.110 -4.407 -26.927 1.00 89.69 158 VAL A C 1
ATOM 1255 O O . VAL A 1 158 ? 16.850 -4.431 -28.126 1.00 89.69 158 VAL A O 1
ATOM 1258 N N . GLY A 1 159 ? 17.307 -3.269 -26.260 1.00 88.38 159 GLY A N 1
ATOM 1259 C CA . GLY A 1 159 ? 17.198 -1.952 -26.882 1.00 88.38 159 GLY A CA 1
ATOM 1260 C C . GLY A 1 159 ? 18.176 -1.745 -28.037 1.00 88.38 159 GLY A C 1
ATOM 1261 O O . GLY A 1 159 ? 17.774 -1.222 -29.067 1.00 88.38 159 GLY A O 1
ATOM 1262 N N . GLU A 1 160 ? 19.426 -2.193 -27.906 1.00 89.31 160 GLU A N 1
ATOM 1263 C CA . GLU A 1 160 ? 20.443 -2.122 -28.963 1.00 89.31 160 GLU A CA 1
ATOM 1264 C C . GLU A 1 160 ? 20.058 -2.953 -30.190 1.00 89.31 160 GLU A C 1
ATOM 1266 O O . GLU A 1 160 ? 20.198 -2.473 -31.312 1.00 89.31 160 GLU A O 1
ATOM 1271 N N . ARG A 1 161 ? 19.514 -4.162 -29.992 1.00 87.75 161 ARG A N 1
ATOM 1272 C CA . ARG A 1 161 ? 19.052 -5.022 -31.096 1.00 87.75 161 ARG A CA 1
ATOM 1273 C C . ARG A 1 161 ? 17.846 -4.445 -31.834 1.00 87.75 161 ARG A C 1
ATOM 1275 O O . ARG A 1 161 ? 17.743 -4.614 -33.041 1.00 87.75 161 ARG A O 1
ATOM 1282 N N . LEU A 1 162 ? 16.954 -3.762 -31.118 1.00 84.56 162 LEU A N 1
ATOM 1283 C CA . LEU A 1 162 ? 15.737 -3.163 -31.677 1.00 84.56 162 LEU A CA 1
ATOM 1284 C C . LEU A 1 162 ? 15.936 -1.721 -32.160 1.00 84.56 162 LEU A C 1
ATOM 1286 O O . LEU A 1 162 ? 15.009 -1.124 -32.707 1.00 84.56 162 LEU A O 1
ATOM 1290 N N . LYS A 1 163 ? 17.120 -1.141 -31.941 1.00 83.56 163 LYS A N 1
ATOM 1291 C CA . LYS A 1 163 ? 17.389 0.272 -32.204 1.00 83.56 163 LYS A CA 1
ATOM 1292 C C . LYS A 1 163 ? 17.195 0.629 -33.675 1.00 83.56 163 LYS A C 1
ATOM 1294 O O . LYS A 1 163 ? 16.495 1.588 -33.956 1.00 83.56 163 LYS A O 1
ATOM 1299 N N . GLU A 1 164 ? 17.762 -0.145 -34.599 1.00 79.25 164 GLU A N 1
ATOM 1300 C CA . GLU A 1 164 ? 17.693 0.151 -36.040 1.00 79.25 164 GLU A CA 1
ATOM 1301 C C . GLU A 1 164 ? 16.263 0.067 -36.600 1.00 79.25 164 GLU A C 1
ATOM 1303 O O . GLU A 1 164 ? 15.879 0.875 -37.445 1.00 79.25 164 GLU A O 1
ATOM 1308 N N . GLU A 1 165 ? 15.463 -0.883 -36.106 1.00 74.69 165 GLU A N 1
ATOM 1309 C CA . GLU A 1 165 ? 14.043 -1.014 -36.454 1.00 74.69 165 GLU A CA 1
ATOM 1310 C C . GLU A 1 165 ? 13.245 0.163 -35.880 1.00 74.69 165 GLU A C 1
ATOM 1312 O O . GLU A 1 165 ? 12.492 0.823 -36.593 1.00 74.69 165 GLU A O 1
ATOM 1317 N N . ARG A 1 166 ? 13.460 0.488 -34.599 1.00 74.06 166 ARG A N 1
ATOM 1318 C CA . ARG A 1 166 ? 12.688 1.516 -33.892 1.00 74.06 166 ARG A CA 1
ATOM 1319 C C . ARG A 1 166 ? 13.140 2.944 -34.174 1.00 74.06 166 ARG A C 1
ATOM 1321 O O . ARG A 1 166 ? 12.340 3.846 -33.961 1.00 74.06 166 ARG A O 1
ATOM 1328 N N . GLU A 1 167 ? 14.351 3.184 -34.669 1.00 72.25 167 GLU A N 1
ATOM 1329 C CA . GLU A 1 167 ? 14.805 4.510 -35.123 1.00 72.25 167 GLU A CA 1
ATOM 1330 C C . GLU A 1 167 ? 14.016 5.009 -36.340 1.00 72.25 167 GLU A C 1
ATOM 1332 O O . GLU A 1 167 ? 13.865 6.215 -36.527 1.00 72.25 167 GLU A O 1
ATOM 1337 N N . GLN A 1 168 ? 13.467 4.096 -37.145 1.00 68.56 168 GLN A N 1
ATOM 1338 C CA . GLN A 1 168 ? 12.602 4.428 -38.284 1.00 68.56 168 GLN A CA 1
ATOM 1339 C C . GLN A 1 168 ? 11.183 4.822 -37.841 1.00 68.56 168 GLN A C 1
ATOM 1341 O O . GLN A 1 168 ? 10.388 5.327 -38.635 1.00 68.56 168 GLN A O 1
ATOM 1346 N N . THR A 1 169 ? 10.886 4.631 -36.556 1.00 65.69 169 THR A N 1
ATOM 1347 C CA . THR A 1 169 ? 9.597 4.869 -35.911 1.00 65.69 169 THR A CA 1
ATOM 1348 C C . THR A 1 169 ? 9.759 6.020 -34.913 1.00 65.69 169 THR A C 1
ATOM 1350 O O . THR A 1 169 ? 10.836 6.223 -34.354 1.00 65.69 169 THR A O 1
ATOM 1353 N N . LEU A 1 170 ? 8.721 6.819 -34.660 1.00 63.06 170 LEU A N 1
ATOM 1354 C CA . LEU A 1 170 ? 8.783 7.909 -33.670 1.00 63.06 170 LEU A CA 1
ATOM 1355 C C . LEU A 1 170 ? 8.743 7.355 -32.230 1.00 63.06 170 LEU A C 1
ATOM 1357 O O . LEU A 1 170 ? 7.785 7.590 -31.498 1.00 63.06 170 LEU A O 1
ATOM 1361 N N . SER A 1 171 ? 9.764 6.593 -31.829 1.00 66.00 171 SER A N 1
ATOM 1362 C CA . SER A 1 171 ? 9.827 5.927 -30.526 1.00 66.00 171 SER A CA 1
ATOM 1363 C C . SER A 1 171 ? 10.718 6.680 -29.538 1.00 66.00 171 SER A C 1
ATOM 1365 O O . SER A 1 171 ? 11.877 6.978 -29.822 1.00 66.00 171 SER A O 1
ATOM 1367 N N . CYS A 1 1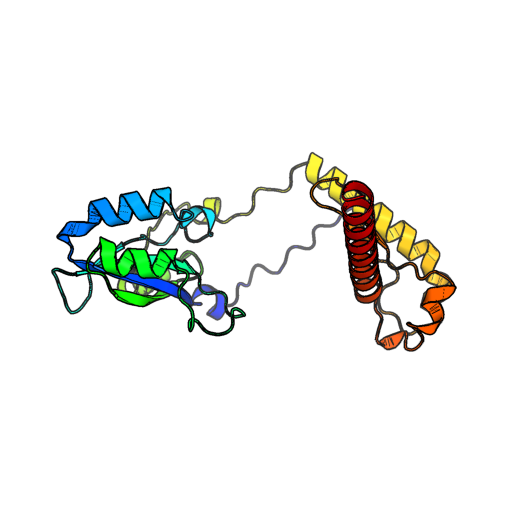72 ? 10.202 6.941 -28.333 1.00 74.19 172 CYS A N 1
ATOM 1368 C CA . CYS A 1 172 ? 10.955 7.564 -27.237 1.00 74.19 172 CYS A CA 1
ATOM 1369 C C . CYS A 1 172 ? 11.763 6.565 -26.385 1.00 74.19 172 CYS A C 1
ATOM 1371 O O . CYS A 1 172 ? 12.472 6.971 -25.467 1.00 74.19 172 CYS A O 1
ATOM 1373 N N . ALA A 1 173 ? 11.659 5.264 -26.678 1.00 78.62 173 ALA A N 1
ATOM 1374 C CA . ALA A 1 173 ? 12.409 4.194 -26.023 1.00 78.62 173 ALA A CA 1
ATOM 1375 C C . ALA A 1 173 ? 12.617 3.006 -26.977 1.00 78.62 173 ALA A C 1
ATOM 1377 O O . ALA A 1 173 ? 11.816 2.784 -27.888 1.00 78.62 173 ALA A O 1
ATOM 1378 N N . TRP A 1 174 ? 13.670 2.215 -26.765 1.00 83.56 174 TRP A N 1
ATOM 1379 C CA . TRP A 1 174 ? 14.053 1.152 -27.710 1.00 83.56 174 TRP A CA 1
ATOM 1380 C C . TRP A 1 174 ? 13.891 -0.270 -27.168 1.00 83.56 174 TRP A C 1
ATOM 1382 O O . TRP A 1 174 ? 13.677 -1.190 -27.949 1.00 83.56 174 TRP A O 1
ATOM 1392 N N . GLY A 1 175 ? 13.937 -0.464 -25.850 1.00 87.94 175 GLY A N 1
ATOM 1393 C CA . GLY A 1 175 ? 13.887 -1.791 -25.239 1.00 87.94 175 GLY A CA 1
ATOM 1394 C C . GLY A 1 175 ? 13.138 -1.803 -23.914 1.00 87.94 175 GLY A C 1
ATOM 1395 O O . GLY A 1 175 ? 13.168 -0.830 -23.164 1.00 87.94 175 GLY A O 1
ATOM 1396 N N . CYS A 1 176 ? 12.467 -2.915 -23.631 1.00 91.31 176 CYS A N 1
ATOM 1397 C CA . CYS A 1 176 ? 11.883 -3.228 -22.333 1.00 91.31 176 CYS A CA 1
ATOM 1398 C C . CYS A 1 176 ? 12.062 -4.722 -22.049 1.00 91.31 176 CYS A C 1
ATOM 1400 O O . CYS A 1 176 ? 12.018 -5.547 -22.964 1.00 91.31 176 CYS A O 1
ATOM 1402 N N . VAL A 1 177 ? 12.273 -5.054 -20.778 1.00 93.62 177 VAL A N 1
ATOM 1403 C CA . VAL A 1 177 ? 12.331 -6.421 -20.260 1.00 93.62 177 VAL A CA 1
ATOM 1404 C C . VAL A 1 177 ? 11.452 -6.468 -19.019 1.00 93.62 177 VAL A C 1
ATOM 1406 O O . VAL A 1 177 ? 11.547 -5.585 -18.170 1.00 93.62 177 VAL A O 1
ATOM 1409 N N . VAL A 1 178 ? 10.611 -7.494 -18.919 1.00 93.75 178 VAL A N 1
ATOM 1410 C CA . VAL A 1 178 ? 9.850 -7.814 -17.708 1.00 93.75 178 VAL A CA 1
ATOM 1411 C C . VAL A 1 178 ? 10.486 -9.042 -17.076 1.00 93.75 178 VAL A C 1
ATOM 1413 O O . VAL A 1 178 ? 10.786 -10.011 -17.775 1.00 93.75 178 VAL A O 1
ATOM 1416 N N . VAL A 1 179 ? 10.700 -8.994 -15.766 1.00 93.25 179 VAL A N 1
ATOM 1417 C CA . VAL A 1 179 ? 11.376 -10.037 -14.988 1.00 93.25 179 VAL A CA 1
ATOM 1418 C C . VAL A 1 179 ? 10.402 -10.598 -13.960 1.00 93.25 179 VAL A C 1
ATOM 1420 O O . VAL A 1 179 ? 9.640 -9.850 -13.351 1.00 93.25 179 VAL A O 1
ATOM 1423 N N . ASP A 1 180 ? 10.424 -11.914 -13.783 1.00 89.06 180 ASP A N 1
ATOM 1424 C CA . ASP A 1 180 ? 9.695 -12.588 -12.713 1.00 89.06 180 ASP A CA 1
ATOM 1425 C C . ASP A 1 180 ? 10.391 -12.351 -11.367 1.00 89.06 180 ASP A C 1
ATOM 1427 O O . ASP A 1 180 ? 11.580 -12.643 -11.229 1.00 89.06 180 ASP A O 1
ATOM 1431 N N . LEU A 1 181 ? 9.664 -11.863 -10.364 1.00 85.62 181 LEU A N 1
ATOM 1432 C CA . LEU A 1 181 ? 10.239 -11.596 -9.044 1.00 85.62 181 LEU A CA 1
ATOM 1433 C C . LEU A 1 181 ? 10.636 -12.877 -8.296 1.00 85.62 181 LEU A C 1
ATOM 1435 O O . LEU A 1 181 ? 11.553 -12.839 -7.479 1.00 85.62 181 LEU A O 1
ATOM 1439 N N . GLU A 1 182 ? 9.971 -14.004 -8.564 1.00 86.38 182 GLU A N 1
ATOM 1440 C CA . GLU A 1 182 ? 10.242 -15.265 -7.869 1.00 86.38 182 GLU A CA 1
ATOM 1441 C C . GLU A 1 182 ? 11.445 -15.992 -8.468 1.00 86.38 182 GLU A C 1
ATOM 1443 O O . GLU A 1 182 ? 12.260 -16.563 -7.743 1.00 86.38 182 GLU A O 1
ATOM 1448 N N . THR A 1 183 ? 11.559 -15.977 -9.800 1.00 87.69 183 THR A N 1
ATOM 1449 C CA . THR A 1 183 ? 12.622 -16.712 -10.507 1.00 87.69 183 THR A CA 1
ATOM 1450 C C . THR A 1 183 ? 13.822 -15.852 -10.891 1.00 87.69 183 THR A C 1
ATOM 1452 O O . THR A 1 183 ? 14.861 -16.412 -11.224 1.00 87.69 183 THR A O 1
ATOM 1455 N N . ASP A 1 184 ? 13.717 -14.521 -10.800 1.00 88.19 184 ASP A N 1
ATOM 1456 C CA . ASP A 1 184 ? 14.757 -13.557 -11.195 1.00 88.19 184 ASP A CA 1
ATOM 1457 C C . ASP A 1 184 ? 15.197 -13.703 -12.668 1.00 88.19 184 ASP A C 1
ATOM 1459 O O . ASP A 1 184 ? 16.343 -13.424 -13.045 1.00 88.19 184 ASP A O 1
ATOM 1463 N N . GLU A 1 185 ? 14.262 -14.148 -13.515 1.00 90.50 185 GLU A N 1
ATOM 1464 C CA . GLU A 1 185 ? 14.479 -14.424 -14.934 1.00 90.50 185 GLU A CA 1
ATOM 1465 C C . GLU A 1 185 ? 13.554 -13.588 -15.839 1.00 90.50 185 GLU A C 1
ATOM 1467 O O . GLU A 1 185 ? 12.398 -13.323 -15.484 1.00 90.50 185 GLU A O 1
ATOM 1472 N N . PRO A 1 186 ? 14.030 -13.164 -17.028 1.00 89.31 186 PRO A N 1
ATOM 1473 C CA . PRO A 1 186 ? 13.210 -12.456 -18.006 1.00 89.31 186 PRO A CA 1
ATOM 1474 C C . PRO A 1 186 ? 12.022 -13.305 -18.472 1.00 89.31 186 PRO A C 1
ATOM 1476 O O . PRO A 1 186 ? 12.187 -14.418 -18.971 1.00 89.31 186 PRO A O 1
ATOM 1479 N N . VAL A 1 187 ? 10.814 -12.760 -18.358 1.00 91.19 187 VAL A N 1
ATOM 1480 C CA . VAL A 1 187 ? 9.573 -13.429 -18.783 1.00 91.19 187 VAL A CA 1
ATOM 1481 C C . VAL A 1 187 ? 9.037 -12.921 -20.106 1.00 91.19 187 VAL A C 1
ATOM 1483 O O . VAL A 1 187 ? 8.325 -13.650 -20.796 1.00 91.19 187 VAL A O 1
ATOM 1486 N N . ALA A 1 188 ? 9.373 -11.682 -20.447 1.00 91.19 188 ALA A N 1
ATOM 1487 C CA . ALA A 1 188 ? 8.992 -11.040 -21.689 1.00 91.19 188 ALA A CA 1
ATOM 1488 C C . ALA A 1 188 ? 9.976 -9.920 -22.027 1.00 91.19 188 ALA A C 1
ATOM 1490 O O . ALA A 1 188 ? 10.584 -9.306 -21.147 1.00 91.19 188 ALA A O 1
ATOM 1491 N N . THR A 1 189 ? 10.094 -9.630 -23.316 1.00 90.31 189 THR A N 1
ATOM 1492 C CA . THR A 1 189 ? 10.849 -8.495 -23.845 1.00 90.31 189 THR A CA 1
ATOM 1493 C C . THR A 1 189 ? 9.957 -7.698 -24.793 1.00 90.31 189 THR A C 1
ATOM 1495 O O . THR A 1 189 ? 8.869 -8.136 -25.165 1.00 90.31 189 THR A O 1
ATOM 1498 N N . SER A 1 190 ? 10.409 -6.518 -25.206 1.00 86.31 190 SER A N 1
ATOM 1499 C CA . SER A 1 190 ? 9.736 -5.703 -26.224 1.00 86.31 190 SER A CA 1
ATOM 1500 C C . SER A 1 190 ? 9.978 -6.171 -27.666 1.00 86.31 190 SER A C 1
ATOM 1502 O O . SER A 1 190 ? 9.788 -5.382 -28.599 1.00 86.31 190 SER A O 1
ATOM 1504 N N . GLU A 1 191 ? 10.465 -7.397 -27.852 1.00 84.06 191 GLU A N 1
ATOM 1505 C CA . GLU A 1 191 ? 10.669 -7.997 -29.167 1.00 84.06 191 GLU A CA 1
ATOM 1506 C C . GLU A 1 191 ? 9.332 -8.461 -29.738 1.00 84.06 191 GLU A C 1
ATOM 1508 O O . GLU A 1 191 ? 8.531 -9.113 -29.068 1.00 84.06 191 GLU A O 1
ATOM 1513 N N . VAL A 1 192 ? 9.100 -8.125 -31.001 1.00 75.75 192 VAL A N 1
ATOM 1514 C CA . VAL A 1 192 ? 7.909 -8.532 -31.736 1.00 75.75 192 VAL A CA 1
ATOM 1515 C C . VAL A 1 192 ? 8.346 -9.574 -32.758 1.00 75.75 192 VAL A C 1
ATOM 1517 O O . VAL A 1 192 ? 9.116 -9.270 -33.661 1.00 75.75 192 VAL A O 1
ATOM 1520 N N . GLY A 1 193 ? 7.876 -10.814 -32.613 1.00 67.81 193 GLY A N 1
ATOM 1521 C CA . GLY A 1 193 ? 8.069 -11.829 -33.652 1.00 67.81 193 GLY A CA 1
ATOM 1522 C C . GLY A 1 193 ? 7.311 -11.469 -34.936 1.00 67.81 193 GLY A C 1
ATOM 1523 O O . GLY A 1 193 ? 6.312 -10.750 -34.884 1.00 67.81 193 GLY A O 1
ATOM 1524 N N . GLU A 1 194 ? 7.738 -12.013 -36.077 1.00 62.88 194 GLU A N 1
ATOM 1525 C CA . GLU A 1 194 ? 7.170 -11.714 -37.407 1.00 62.88 194 GLU A CA 1
ATOM 1526 C C . GLU A 1 194 ? 5.634 -11.875 -37.466 1.00 62.88 194 GLU A C 1
ATOM 1528 O O . GLU A 1 194 ? 4.937 -11.079 -38.094 1.00 62.88 194 GLU A O 1
ATOM 1533 N N . GLU A 1 195 ? 5.072 -12.846 -36.738 1.00 59.28 195 GLU A N 1
ATOM 1534 C CA . GLU A 1 195 ? 3.621 -13.088 -36.665 1.00 59.28 195 GLU A CA 1
ATOM 1535 C C . GLU A 1 195 ? 2.841 -11.976 -35.938 1.00 59.28 195 GLU A C 1
ATOM 1537 O O . GLU A 1 195 ? 1.672 -11.722 -36.234 1.00 59.28 195 GLU A O 1
ATOM 1542 N N . LEU A 1 196 ? 3.479 -11.294 -34.985 1.00 59.31 196 LEU A N 1
ATOM 1543 C CA . LEU A 1 196 ? 2.867 -10.257 -34.152 1.00 59.31 196 LEU A CA 1
ATOM 1544 C C . LEU A 1 196 ? 3.064 -8.849 -34.732 1.00 59.31 196 LEU A C 1
ATOM 1546 O O . LEU A 1 196 ? 2.381 -7.914 -34.311 1.00 59.31 196 LEU A O 1
ATOM 1550 N N . GLN A 1 197 ? 3.920 -8.690 -35.745 1.00 64.75 197 GLN A N 1
ATOM 1551 C CA . GLN A 1 197 ? 4.211 -7.406 -36.390 1.00 64.75 197 GLN A CA 1
ATOM 1552 C C . GLN A 1 197 ? 2.948 -6.767 -36.998 1.00 64.75 197 GLN A C 1
ATOM 1554 O O . GLN A 1 197 ? 2.753 -5.554 -36.945 1.00 64.75 197 GLN A O 1
ATOM 1559 N N . ALA A 1 198 ? 2.003 -7.588 -37.472 1.00 63.75 198 ALA A N 1
ATOM 1560 C CA . ALA A 1 198 ? 0.715 -7.114 -37.976 1.00 63.75 198 ALA A CA 1
ATOM 1561 C C . ALA A 1 198 ? -0.206 -6.521 -36.888 1.00 63.75 198 ALA A C 1
ATOM 1563 O O . ALA A 1 198 ? -1.063 -5.695 -37.215 1.00 63.75 198 ALA A O 1
ATOM 1564 N N . LYS A 1 199 ? -0.043 -6.929 -35.620 1.00 68.81 199 LYS A N 1
ATOM 1565 C CA . LYS A 1 199 ? -0.808 -6.424 -34.466 1.00 68.81 199 LYS A CA 1
ATOM 1566 C C . LYS A 1 199 ? -0.291 -5.056 -34.011 1.00 68.81 199 LYS A C 1
ATOM 1568 O O . LYS A 1 199 ? -1.082 -4.213 -33.604 1.00 68.81 199 LYS A O 1
ATOM 1573 N N . TYR A 1 200 ? 1.010 -4.814 -34.151 1.00 71.56 200 TYR A N 1
ATOM 1574 C CA . TYR A 1 200 ? 1.680 -3.592 -33.698 1.00 71.56 200 TYR A CA 1
ATOM 1575 C C . TYR A 1 200 ? 1.882 -2.544 -34.805 1.00 71.56 200 TYR A C 1
ATOM 1577 O O . TYR A 1 200 ? 2.718 -1.661 -34.670 1.00 71.56 200 TYR A O 1
ATOM 1585 N N . LYS A 1 201 ? 1.064 -2.585 -35.869 1.00 63.69 201 LYS A N 1
ATOM 1586 C CA . LYS A 1 201 ? 1.129 -1.680 -37.038 1.00 63.69 201 LYS A CA 1
ATOM 1587 C C . LYS A 1 201 ? 1.096 -0.180 -36.721 1.00 63.69 201 LYS A C 1
ATOM 1589 O O . LYS A 1 201 ? 1.522 0.617 -37.549 1.00 63.69 201 LYS A O 1
ATOM 1594 N N . PHE A 1 202 ? 0.546 0.215 -35.573 1.00 66.69 202 PHE A N 1
ATOM 1595 C CA . PHE A 1 202 ? 0.503 1.609 -35.122 1.00 66.69 202 PHE A CA 1
ATOM 1596 C C . PHE A 1 202 ? 1.566 1.844 -34.050 1.00 66.69 202 PHE A C 1
ATOM 1598 O O . PHE A 1 202 ? 1.259 2.036 -32.875 1.00 66.69 202 PHE A O 1
ATOM 1605 N N . GLU A 1 203 ? 2.827 1.800 -34.468 1.00 64.25 203 GLU A N 1
ATOM 1606 C CA . GLU A 1 203 ? 4.011 1.789 -33.598 1.00 64.25 203 GLU A CA 1
ATOM 1607 C C . GLU A 1 203 ? 4.069 2.987 -32.635 1.00 64.25 203 GLU A C 1
ATOM 1609 O O . GLU A 1 203 ? 4.567 2.858 -31.519 1.00 64.25 203 GLU A O 1
ATOM 1614 N N . THR A 1 204 ? 3.455 4.120 -32.997 1.00 69.38 204 THR A N 1
ATOM 1615 C CA . THR A 1 204 ? 3.349 5.319 -32.147 1.00 69.38 204 THR A CA 1
ATOM 1616 C C . THR A 1 204 ? 2.543 5.107 -30.862 1.00 69.38 204 THR A C 1
ATOM 1618 O O . THR A 1 204 ? 2.674 5.899 -29.936 1.00 69.38 204 THR A O 1
ATOM 1621 N N . LEU A 1 205 ? 1.686 4.081 -30.795 1.00 74.88 205 LEU A N 1
ATOM 1622 C CA . LEU A 1 205 ? 0.911 3.734 -29.594 1.00 74.88 205 LEU A CA 1
ATOM 1623 C C . LEU A 1 205 ? 1.543 2.580 -28.799 1.00 74.88 205 LEU A C 1
ATOM 1625 O O . LEU A 1 205 ? 1.190 2.364 -27.641 1.00 74.88 205 LEU A O 1
ATOM 1629 N N . TYR A 1 206 ? 2.488 1.848 -29.395 1.00 79.06 206 TYR A N 1
ATOM 1630 C CA . TYR A 1 206 ? 3.071 0.634 -28.823 1.00 79.06 206 TYR A CA 1
ATOM 1631 C C . TYR A 1 206 ? 4.520 0.854 -28.395 1.00 79.06 206 TYR A C 1
ATOM 1633 O O . TYR A 1 206 ? 5.479 0.316 -28.955 1.00 79.06 206 TYR A O 1
ATOM 1641 N N . HIS A 1 207 ? 4.667 1.631 -27.323 1.00 84.62 207 HIS A N 1
ATOM 1642 C CA . HIS A 1 207 ? 5.947 1.791 -26.642 1.00 84.62 207 HIS A CA 1
ATOM 1643 C C . HIS A 1 207 ? 6.483 0.419 -26.185 1.00 84.62 207 HIS A C 1
ATOM 1645 O O . HIS A 1 207 ? 5.684 -0.488 -25.930 1.00 84.62 207 HIS A O 1
ATOM 1651 N N . PRO A 1 208 ? 7.810 0.248 -26.019 1.00 87.25 208 PRO A N 1
ATOM 1652 C CA . PRO A 1 208 ? 8.401 -1.021 -25.582 1.00 87.25 208 PRO A CA 1
ATOM 1653 C C . PRO A 1 208 ? 7.711 -1.658 -24.366 1.00 87.25 208 PRO A C 1
ATOM 1655 O O . PRO A 1 208 ? 7.558 -2.876 -24.323 1.00 87.25 208 PRO A O 1
ATOM 1658 N N . VAL A 1 209 ? 7.240 -0.837 -23.419 1.00 89.31 209 VAL A N 1
ATOM 1659 C CA . VAL A 1 209 ? 6.487 -1.288 -22.238 1.00 89.31 209 VAL A CA 1
ATOM 1660 C C . VAL A 1 209 ? 5.161 -1.964 -22.599 1.00 89.31 209 VAL A C 1
ATOM 1662 O O . VAL A 1 209 ? 4.856 -3.025 -22.068 1.00 89.31 209 VAL A O 1
ATOM 1665 N N . MET A 1 210 ? 4.405 -1.408 -23.548 1.00 89.12 210 MET A N 1
ATOM 1666 C CA . MET A 1 210 ? 3.114 -1.959 -23.970 1.00 89.12 210 MET A CA 1
ATOM 1667 C C . MET A 1 210 ? 3.298 -3.320 -24.639 1.00 89.12 210 MET A C 1
ATOM 1669 O O . MET A 1 210 ? 2.547 -4.252 -24.371 1.00 89.12 210 MET A O 1
ATOM 1673 N N . VAL A 1 211 ? 4.335 -3.443 -25.473 1.00 88.00 211 VAL A N 1
ATOM 1674 C CA . VAL A 1 211 ? 4.684 -4.704 -26.140 1.00 88.00 211 VAL A CA 1
ATOM 1675 C C . VAL A 1 211 ? 5.076 -5.770 -25.118 1.00 88.00 211 VAL A C 1
ATOM 1677 O O . VAL A 1 211 ? 4.591 -6.896 -25.190 1.00 88.00 211 VAL A O 1
ATOM 1680 N N . ALA A 1 212 ? 5.916 -5.415 -24.144 1.00 89.88 212 ALA A N 1
ATOM 1681 C CA . ALA A 1 212 ? 6.367 -6.362 -23.133 1.00 89.88 212 ALA A CA 1
ATOM 1682 C C . ALA A 1 212 ? 5.215 -6.830 -22.222 1.00 89.88 212 ALA A C 1
ATOM 1684 O O . ALA A 1 212 ? 5.121 -8.020 -21.932 1.00 89.88 212 ALA A O 1
ATOM 1685 N N . VAL A 1 213 ? 4.299 -5.935 -21.831 1.00 90.75 213 VAL A N 1
ATOM 1686 C CA . VAL A 1 213 ? 3.093 -6.290 -21.054 1.00 90.75 213 VAL A CA 1
ATOM 1687 C C . VAL A 1 213 ? 2.175 -7.222 -21.847 1.00 90.75 213 VAL A C 1
ATOM 1689 O O . VAL A 1 213 ? 1.724 -8.240 -21.322 1.00 90.75 213 VAL A O 1
ATOM 1692 N N . ASP A 1 214 ? 1.940 -6.927 -23.125 1.00 89.50 214 ASP A N 1
ATOM 1693 C CA . ASP A 1 214 ? 1.159 -7.801 -24.002 1.00 89.50 214 ASP A CA 1
ATOM 1694 C C . ASP A 1 214 ? 1.781 -9.199 -24.132 1.00 89.50 214 ASP A C 1
ATOM 1696 O O . ASP A 1 214 ? 1.059 -10.200 -24.146 1.00 89.50 214 ASP A O 1
ATOM 1700 N N . ALA A 1 215 ? 3.112 -9.272 -24.226 1.00 88.25 215 ALA A N 1
ATOM 1701 C CA . ALA A 1 215 ? 3.849 -10.527 -24.305 1.00 88.25 215 ALA A CA 1
ATOM 1702 C C . ALA A 1 215 ? 3.730 -11.350 -23.009 1.00 88.25 215 ALA A C 1
ATOM 1704 O O . ALA A 1 215 ? 3.569 -12.570 -23.085 1.00 88.25 215 ALA A O 1
ATOM 1705 N N . VAL A 1 216 ? 3.720 -10.704 -21.834 1.00 90.69 216 VAL A N 1
ATOM 1706 C CA . VAL A 1 216 ? 3.403 -11.372 -20.557 1.00 90.69 216 VAL A CA 1
ATOM 1707 C C . VAL A 1 216 ? 1.982 -11.927 -20.582 1.00 90.69 216 VAL A C 1
ATOM 1709 O O . VAL A 1 216 ? 1.785 -13.117 -20.348 1.00 90.69 216 VAL A O 1
ATOM 1712 N N . ALA A 1 217 ? 0.998 -11.105 -20.950 1.00 89.50 217 ALA A N 1
ATOM 1713 C CA . ALA A 1 217 ? -0.397 -11.537 -20.991 1.00 89.50 217 ALA A CA 1
ATOM 1714 C C . ALA A 1 217 ? -0.613 -12.717 -21.958 1.00 89.50 217 ALA A C 1
ATOM 1716 O O . ALA A 1 217 ? -1.411 -13.614 -21.694 1.00 89.50 217 ALA A O 1
ATOM 1717 N N . GLU A 1 218 ? 0.099 -12.740 -23.086 1.00 86.75 218 GLU A N 1
ATOM 1718 C CA . GLU A 1 218 ? 0.050 -13.846 -24.043 1.00 86.75 218 GLU A CA 1
ATOM 1719 C C . GLU A 1 218 ? 0.703 -15.127 -23.505 1.00 86.75 218 GLU A C 1
ATOM 1721 O O . GLU A 1 218 ? 0.148 -16.216 -23.667 1.00 86.75 218 GLU A O 1
ATOM 1726 N N . ARG A 1 219 ? 1.848 -15.011 -22.824 1.00 85.56 219 ARG A N 1
ATOM 1727 C CA . ARG A 1 219 ? 2.488 -16.131 -22.115 1.00 85.56 219 ARG A CA 1
ATOM 1728 C C . ARG A 1 219 ? 1.540 -16.739 -21.084 1.00 85.56 219 ARG A C 1
ATOM 1730 O O . ARG A 1 219 ? 1.434 -17.965 -21.018 1.00 85.56 219 ARG A O 1
ATOM 1737 N N . ASP A 1 220 ? 0.850 -15.907 -20.314 1.00 86.94 220 ASP A N 1
ATOM 1738 C CA . ASP A 1 220 ? -0.047 -16.371 -19.257 1.00 86.94 220 ASP A CA 1
ATOM 1739 C C . ASP A 1 220 ? -1.294 -17.049 -19.836 1.00 86.94 220 ASP A C 1
ATOM 1741 O O . ASP A 1 220 ? -1.611 -18.170 -19.436 1.00 86.94 220 ASP A O 1
ATOM 1745 N N . ARG A 1 221 ? -1.905 -16.481 -20.889 1.00 87.69 221 ARG A N 1
ATOM 1746 C CA . ARG A 1 221 ? -2.994 -17.145 -21.633 1.00 87.69 221 ARG A CA 1
ATOM 1747 C C . ARG A 1 221 ? -2.595 -18.534 -22.137 1.00 87.69 221 ARG A C 1
ATOM 1749 O O . ARG A 1 221 ? -3.361 -19.486 -22.006 1.00 87.69 221 ARG A O 1
ATOM 1756 N N . ARG A 1 222 ? -1.388 -18.685 -22.694 1.00 86.38 222 ARG A N 1
ATOM 1757 C CA . ARG A 1 222 ? -0.893 -19.992 -23.171 1.00 86.38 222 ARG A CA 1
ATOM 1758 C C . ARG A 1 222 ? -0.735 -20.995 -22.032 1.00 86.38 222 ARG A C 1
ATOM 1760 O O . ARG A 1 222 ? -1.118 -22.154 -22.183 1.00 86.38 222 ARG A O 1
ATOM 1767 N N . ARG A 1 223 ? -0.223 -20.556 -20.880 1.00 86.06 223 ARG A N 1
ATOM 1768 C CA . ARG A 1 223 ? -0.084 -21.403 -19.686 1.00 86.06 223 ARG A CA 1
ATOM 1769 C C . ARG A 1 223 ? -1.431 -21.894 -19.172 1.00 86.06 223 ARG A C 1
ATOM 1771 O O . ARG A 1 223 ? -1.552 -23.071 -18.846 1.00 86.06 223 ARG A O 1
ATOM 1778 N N . GLU A 1 224 ? -2.439 -21.028 -19.130 1.00 84.00 224 GLU A N 1
ATOM 1779 C CA . GLU A 1 224 ? -3.795 -21.406 -18.719 1.00 84.00 224 GLU A CA 1
ATOM 1780 C C . GLU A 1 224 ? -4.384 -22.487 -19.629 1.00 84.00 224 GLU A C 1
ATOM 1782 O O . GLU A 1 224 ? -4.893 -23.498 -19.137 1.00 84.00 224 GLU A O 1
ATOM 1787 N N . VAL A 1 225 ? -4.243 -22.325 -20.949 1.00 86.88 225 VAL A N 1
ATOM 1788 C CA . VAL A 1 225 ? -4.688 -23.323 -21.933 1.00 86.88 225 VAL A CA 1
ATOM 1789 C C . VAL A 1 225 ? -3.964 -24.656 -21.724 1.00 86.88 225 VAL A C 1
ATOM 1791 O O . VAL A 1 225 ? -4.611 -25.700 -21.638 1.00 86.88 225 VAL A O 1
ATOM 1794 N N . GLU A 1 226 ? -2.640 -24.653 -21.552 1.00 83.62 226 GLU A N 1
ATO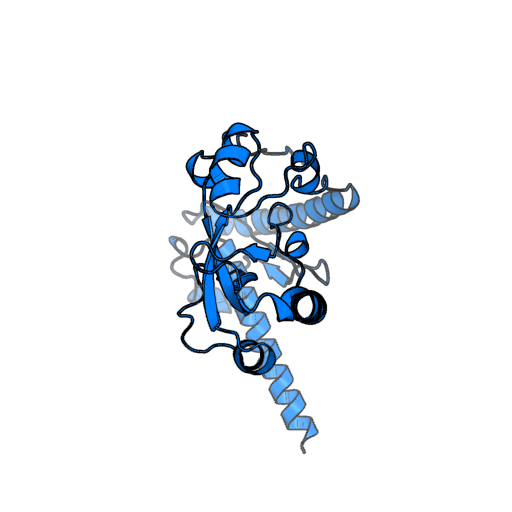M 1795 C CA . GLU A 1 226 ? -1.877 -25.882 -21.291 1.00 83.62 226 GLU A CA 1
ATOM 1796 C C . GLU A 1 226 ? -2.300 -26.595 -19.999 1.00 83.62 226 GLU A C 1
ATOM 1798 O O . GLU A 1 226 ? -2.333 -27.829 -19.941 1.00 83.62 226 GLU A O 1
ATOM 1803 N N . VAL A 1 227 ? -2.605 -25.838 -18.943 1.00 81.00 227 VAL A N 1
ATOM 1804 C CA . VAL A 1 227 ? -3.083 -26.386 -17.668 1.00 81.00 227 VAL A CA 1
ATOM 1805 C C . VAL A 1 227 ? -4.465 -27.015 -17.846 1.00 81.00 227 VAL A C 1
ATOM 1807 O O . VAL A 1 227 ? -4.678 -28.142 -17.389 1.00 81.00 227 VAL A O 1
ATOM 1810 N N . GLN A 1 228 ? -5.373 -26.353 -18.566 1.00 75.50 228 GLN A N 1
ATOM 1811 C CA . GLN A 1 228 ? -6.701 -26.884 -18.886 1.00 75.50 228 GLN A CA 1
ATOM 1812 C C . GLN A 1 228 ? -6.625 -28.154 -19.749 1.00 75.50 228 GLN A C 1
ATOM 1814 O O . GLN A 1 228 ? -7.330 -29.135 -19.484 1.00 75.50 228 GLN A O 1
ATOM 1819 N N . GLU A 1 229 ? -5.726 -28.198 -20.734 1.00 77.44 229 GLU A N 1
ATOM 1820 C CA . GLU A 1 229 ? -5.500 -29.387 -21.559 1.00 77.44 229 GLU A CA 1
ATOM 1821 C C . GLU A 1 229 ? -4.922 -30.558 -20.753 1.00 77.44 229 GLU A C 1
ATOM 1823 O O . GLU A 1 229 ? -5.350 -31.706 -20.916 1.00 77.44 229 GLU A O 1
ATOM 1828 N N . LYS A 1 230 ? -3.961 -30.294 -19.857 1.00 75.44 230 LYS A N 1
ATOM 1829 C CA . LYS A 1 230 ? -3.376 -31.312 -18.967 1.00 75.44 230 LYS A CA 1
ATOM 1830 C C . LYS A 1 230 ? -4.397 -31.830 -17.950 1.00 75.44 230 LYS A C 1
ATOM 1832 O O . LYS A 1 230 ? -4.401 -33.029 -17.667 1.00 75.44 230 LYS A O 1
ATOM 1837 N N . ALA A 1 231 ? -5.277 -30.971 -17.435 1.00 71.00 231 ALA A N 1
ATOM 1838 C CA . ALA A 1 231 ? -6.372 -31.366 -16.549 1.00 71.00 231 ALA A CA 1
ATOM 1839 C C . ALA A 1 231 ? -7.400 -32.252 -17.275 1.00 71.00 231 ALA A C 1
ATOM 1841 O O . ALA A 1 231 ? -7.767 -33.312 -16.769 1.00 71.00 231 ALA A O 1
ATOM 1842 N N . SER A 1 232 ? -7.770 -31.885 -18.504 1.00 68.94 232 SER A N 1
ATOM 1843 C CA . SER A 1 232 ? -8.712 -32.644 -19.341 1.00 68.94 232 SER A CA 1
ATOM 1844 C C . SER A 1 232 ? -8.169 -34.018 -19.759 1.00 68.94 232 SER A C 1
ATOM 1846 O O . SER A 1 232 ? -8.929 -34.976 -19.889 1.00 68.94 232 SER A O 1
ATOM 1848 N N . LYS A 1 233 ? -6.847 -34.145 -19.944 1.00 67.06 233 LYS A N 1
ATOM 1849 C CA . LYS A 1 233 ? -6.175 -35.423 -20.245 1.00 67.06 233 LYS A CA 1
ATOM 1850 C C . LYS A 1 233 ? -6.027 -36.345 -19.029 1.00 67.06 233 LYS A C 1
ATOM 1852 O O . LYS A 1 233 ? -5.918 -37.545 -19.225 1.00 67.06 233 LYS A O 1
ATOM 1857 N N . LYS A 1 234 ? -6.028 -35.818 -17.797 1.00 61.84 234 LYS A N 1
ATOM 1858 C CA . LYS A 1 234 ? -5.984 -36.621 -16.555 1.00 61.84 234 LYS A CA 1
ATOM 1859 C C . LYS A 1 234 ? -7.350 -37.169 -16.119 1.00 61.84 234 LYS A C 1
ATOM 1861 O O . LYS A 1 234 ? -7.393 -38.028 -15.246 1.00 61.84 234 LYS A O 1
ATOM 1866 N N . GLN A 1 235 ? -8.446 -36.659 -16.685 1.00 55.53 235 GLN A N 1
ATOM 1867 C CA . GLN A 1 235 ? -9.817 -37.109 -16.406 1.00 55.53 235 GLN A CA 1
ATOM 1868 C C . GLN A 1 235 ? -10.334 -38.182 -17.386 1.00 55.53 235 GLN A C 1
ATOM 1870 O O . GLN A 1 235 ? -11.465 -38.641 -17.233 1.00 55.53 235 GLN A O 1
ATOM 1875 N N . LYS A 1 236 ? -9.530 -38.578 -18.380 1.00 45.97 236 LYS A N 1
ATOM 1876 C CA . LYS A 1 236 ? -9.790 -39.715 -19.277 1.00 45.97 236 LYS A CA 1
ATOM 1877 C C . LYS A 1 236 ? -8.893 -40.885 -18.908 1.00 45.97 236 LYS A C 1
ATOM 1879 O O . LYS A 1 236 ? -9.369 -42.027 -19.072 1.00 45.97 236 LYS A O 1
#

Radius of gyration: 24.99 Å; chains: 1; bounding box: 51×60×65 Å

Sequence (236 aa):
MELVEVVAPEEFDAEALEAQQRFVALEFPARFGSKVMKHLSASFQPLTELGFAHLKRLKKHAESPKTLVALVCPLNSDAHDTTEPSEELEQLETMFEARLTTADALKLAPRTRELFEKHTKHWPLIFHASVEEATALPPIEDHEKEKMLKHLKSAVSVGERLKEEREQTLSCAWGCVVVDLETDEPVATSEVGEELQAKYKFETLYHPVMVAVDAVAERDRRREVEVQEKASKKQK

Secondary structure (DSSP, 8-state):
------PPPS---HHHHH-EEEEEEEEEEGGGHHHHHHHHHHHS--TTTTT-TTB-SEEE-SS-TTEEEEEEEEPPTTS--TTS--HHHHHHHHHHT-EEEEEEEESS---SHHHHHHHTTTS-B---TTHHHHHSPPPPPHHHHHHHHHHHHHHHHHHHHHHHHHHTTT-S----EEE-TTT-SEEEES---TTTTTT---GGG--HHHHHHHHHHHHHHHHHHHHHHHHHHH--